Protein AF-A0A8J8NQR7-F1 (afdb_monomer_lite)

Secondary structure (DSSP, 8-state):
-TT--EEE-TTS------GGGGG-TT--EEE-TTS------GGGGG-TT--EEE-TT----HHHHHHHHT--HHHHHHHHHHHHHHHHHHHHHHHHIIIII-TTS-HHHHHHHHHHHHHH-TT--HHHHHHHHHTHHHHS-SSGGG--HHHHHHHHHHHHHHHHHHHHHHHHHHHHHHH-TTS-HHHHHHHHHHHHHH---HHHHHHHHHTHHHH--S-GGG--HHHHHHHHHHHHHHHHHHHHHHHHHHHHHHHHHTTTS---HHHHHHHHHHHHHHS-SHHHHHHHHHTHHHHSPPGGGGGG--HHHHHHHHHHHHHHHHHHHHHHTT--HHHHHHHHHHHHTT--SS---------

Organism: Halteria grandinella (NCBI:txid5974)

pLDDT: mean 85.86, std 13.68, range [25.34, 96.25]

Foldseek 3Di:
DQQAAEAAPAPDQDAADDLCVLNNLNHAYYEHHQYAHADYQLSVLSNPNHFYYHHHNYPYDPVQVVQVVVPGPVSNSQVSPQVVLLVVLLVLLLCCCCPPQCVPDDSVLSNVLSVVLVVVCVVDGSVLSVQCSVCVVPLADSDPVPRDSVSSVVVSVVVVVVVVLVVQLVVQLVLCCVVCVPDDSVLSSVQSNQLSVPPVDVVLSVLCSVPVCQQVVDPSNPDHNVSSVVSSVVVVVVLVVLLVVLLVLLLVLLCVVQVVPPDDSVLSVVLSVQLCVLQVDSVLSNVCSVVVVVQDDDPVCCVVDHNNVSSVVSLQVVLVVQLVVCVVVVHDPVVNVVSSCCSVVVHDPDDDDDPDDDD

InterPro domains:
  IPR001611 Leucine-rich repeat [PF13855] (3-59)
  IPR001611 Leucine-rich repeat [PS51450] (3-24)
  IPR032675 Leucine-rich repeat domain superfamily [G3DSA:3.80.10.10] (1-82)
  IPR050216 Leucine-rich repeat domain-containing protein [PTHR48051] (3-118)

Sequence (359 aa):
MANLQQLWLNDNPLREVPIEISQCHKLKELDLKNTFIITLPRELANLTSLLYLNLDNCPMKDSLKTVYDGGNMVTIHSDLRRKEDRKLYKEKVFDTLTEWIYPSQPKEEVFEKIEQLFAHLKDCNTEMLKKLQRNCQMLFPVKFADIDPETIRTRLFKLYEEGIAREDIAQIVLRLKSHFLDESLEVIVNLASDIFKRVKDQNTIDEFFRYKSHIFNAPLAELSARQLLANLDAYKAFKRQERIEMIAKLKESIDSLYADEKIKEEKLVEYTEGLVRELKRTSLIAEFSKQLRGYMPKYNELKHFNPAKIAAEFIAYVAQQQVAAAAQNGMSMRSQTKAVKMVKEGGLSGNPSNTMTFY

Radius of gyration: 32.23 Å; chains: 1; bounding box: 68×55×95 Å

Structure (mmCIF, N/CA/C/O backbone):
data_AF-A0A8J8NQR7-F1
#
_entry.id   AF-A0A8J8NQR7-F1
#
loop_
_atom_site.group_PDB
_atom_site.id
_atom_site.type_symbol
_atom_site.label_atom_id
_atom_site.label_alt_id
_atom_site.label_comp_id
_atom_site.label_asym_id
_atom_site.label_entity_id
_atom_site.label_seq_id
_atom_site.pdbx_PDB_ins_code
_atom_site.Cartn_x
_atom_site.Cartn_y
_atom_site.Cartn_z
_atom_site.occupancy
_atom_site.B_iso_or_equiv
_atom_site.auth_seq_id
_atom_site.auth_comp_id
_atom_site.auth_asym_id
_atom_site.auth_atom_id
_atom_site.pdbx_PDB_model_num
ATOM 1 N N . MET A 1 1 ? 12.064 -31.711 -17.305 1.00 59.00 1 MET A N 1
ATOM 2 C CA . MET A 1 1 ? 12.168 -31.288 -15.888 1.00 59.00 1 MET A CA 1
ATOM 3 C C . MET A 1 1 ? 10.941 -30.506 -15.372 1.00 59.00 1 MET A C 1
ATOM 5 O O . MET A 1 1 ? 11.003 -29.940 -14.292 1.00 59.00 1 MET A O 1
ATOM 9 N N . ALA A 1 2 ? 9.779 -30.533 -16.051 1.00 65.06 2 ALA A N 1
ATOM 10 C CA . ALA A 1 2 ? 8.612 -29.690 -15.716 1.00 65.06 2 ALA A CA 1
ATOM 11 C C . ALA A 1 2 ? 7.900 -30.004 -14.376 1.00 65.06 2 ALA A C 1
ATOM 13 O O . ALA A 1 2 ? 6.976 -29.293 -13.984 1.00 65.06 2 ALA A O 1
ATOM 14 N N . ASN A 1 3 ? 8.312 -31.066 -13.675 1.00 85.06 3 ASN A N 1
ATOM 15 C CA . ASN A 1 3 ? 7.741 -31.492 -12.395 1.00 85.06 3 ASN A CA 1
ATOM 16 C C . ASN A 1 3 ? 8.742 -31.475 -11.234 1.00 85.06 3 ASN A C 1
ATOM 18 O O . ASN A 1 3 ? 8.408 -31.960 -10.156 1.00 85.06 3 ASN A O 1
ATOM 22 N N . LEU A 1 4 ? 9.955 -30.959 -11.448 1.00 89.44 4 LEU A N 1
ATOM 23 C CA . LEU A 1 4 ? 10.980 -30.921 -10.412 1.00 89.44 4 LEU A CA 1
ATOM 24 C C . LEU A 1 4 ? 10.517 -30.016 -9.261 1.00 89.44 4 LEU A C 1
ATOM 26 O O . LEU A 1 4 ? 10.158 -28.867 -9.503 1.00 89.44 4 LEU A O 1
ATOM 30 N N . GLN A 1 5 ? 10.489 -30.555 -8.038 1.00 93.25 5 GLN A N 1
ATOM 31 C CA . GLN A 1 5 ? 10.059 -29.829 -6.832 1.00 93.25 5 GLN A CA 1
ATOM 32 C C . GLN A 1 5 ? 11.216 -29.508 -5.889 1.00 93.25 5 GLN A C 1
ATOM 34 O O . GLN A 1 5 ? 11.176 -28.490 -5.212 1.00 93.25 5 GLN A O 1
ATOM 39 N N . GLN A 1 6 ? 12.247 -30.343 -5.855 1.00 94.62 6 GLN A N 1
ATOM 40 C CA . GLN A 1 6 ? 13.413 -30.162 -5.000 1.00 94.62 6 GLN A CA 1
ATOM 41 C C . GLN A 1 6 ? 14.656 -30.385 -5.856 1.00 94.62 6 GLN A C 1
ATOM 43 O O . GLN A 1 6 ? 14.696 -31.328 -6.651 1.00 94.62 6 GLN A O 1
ATOM 48 N N . LEU A 1 7 ? 15.633 -29.492 -5.736 1.00 94.44 7 LEU A N 1
ATOM 49 C CA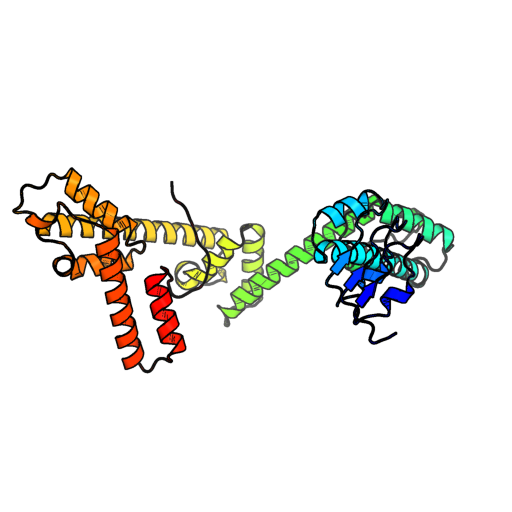 . LEU A 1 7 ? 16.903 -29.565 -6.444 1.00 94.44 7 LEU A CA 1
ATOM 50 C C . LEU A 1 7 ? 18.033 -29.266 -5.462 1.00 94.44 7 LEU A C 1
ATOM 52 O O . LEU A 1 7 ? 18.136 -28.153 -4.952 1.00 94.44 7 LEU A O 1
ATOM 56 N N . TRP A 1 8 ? 18.880 -30.261 -5.217 1.00 93.75 8 TRP A N 1
ATOM 57 C CA . TRP A 1 8 ? 20.036 -30.144 -4.335 1.00 93.75 8 TRP A CA 1
ATOM 58 C C . TRP A 1 8 ? 21.316 -30.195 -5.161 1.00 93.75 8 TRP A C 1
ATOM 60 O O . TRP A 1 8 ? 21.585 -31.178 -5.849 1.00 93.75 8 TRP A O 1
ATOM 70 N N . LEU A 1 9 ? 22.075 -29.105 -5.122 1.00 93.19 9 LEU A N 1
ATOM 71 C CA . LEU A 1 9 ? 23.353 -28.927 -5.811 1.00 93.19 9 LEU A CA 1
ATOM 72 C C . LEU A 1 9 ? 24.463 -28.548 -4.819 1.00 93.19 9 LEU A C 1
ATOM 74 O O . LEU A 1 9 ? 25.520 -28.070 -5.233 1.00 93.19 9 LEU A O 1
ATOM 78 N N . ASN A 1 10 ? 24.233 -28.757 -3.523 1.00 93.38 10 ASN A N 1
ATOM 79 C CA . ASN A 1 10 ? 25.184 -28.447 -2.467 1.00 93.38 10 ASN A CA 1
ATOM 80 C C . ASN A 1 10 ? 26.513 -29.197 -2.641 1.00 93.38 10 ASN A C 1
ATOM 82 O O . ASN A 1 10 ? 26.557 -30.279 -3.227 1.00 93.38 10 ASN A O 1
ATOM 86 N N . ASP A 1 11 ? 27.590 -28.602 -2.127 1.00 94.44 11 ASP A N 1
ATOM 87 C CA . ASP A 1 11 ? 28.948 -29.167 -2.126 1.00 94.44 11 ASP A CA 1
ATOM 88 C C . ASP A 1 11 ? 29.521 -29.448 -3.531 1.00 94.44 11 ASP A C 1
ATOM 90 O O . ASP A 1 11 ? 30.391 -30.301 -3.714 1.00 94.44 11 ASP A O 1
ATOM 94 N N . ASN A 1 12 ? 29.055 -28.705 -4.539 1.00 93.56 12 ASN A N 1
ATOM 95 C CA . ASN A 1 12 ? 29.566 -28.773 -5.907 1.00 93.56 12 ASN A CA 1
ATOM 96 C C . ASN A 1 12 ? 30.373 -27.519 -6.276 1.00 93.56 12 ASN A C 1
ATOM 98 O O . ASN A 1 12 ? 30.082 -26.422 -5.792 1.00 93.56 12 ASN A O 1
ATOM 102 N N . PRO A 1 13 ? 31.328 -27.614 -7.223 1.00 91.31 13 PRO A N 1
ATOM 103 C CA . PRO A 1 13 ? 32.111 -26.471 -7.695 1.00 91.31 13 PRO A CA 1
ATOM 104 C C . PRO A 1 13 ? 31.312 -25.535 -8.628 1.00 91.31 13 PRO A C 1
ATOM 106 O O . PRO A 1 13 ? 31.853 -24.982 -9.588 1.00 91.31 13 PRO A O 1
ATOM 109 N N . LEU A 1 14 ? 30.011 -25.368 -8.375 1.00 93.00 14 LEU A N 1
ATOM 110 C CA . LEU A 1 14 ? 29.102 -24.586 -9.200 1.00 93.00 14 LEU A CA 1
ATOM 111 C C . LEU A 1 14 ? 29.410 -23.094 -9.051 1.00 93.00 14 LEU A C 1
ATOM 113 O O . LEU A 1 14 ? 29.393 -22.560 -7.945 1.00 93.00 14 LEU A O 1
ATOM 117 N N . ARG A 1 15 ? 29.694 -22.425 -10.171 1.00 92.19 15 ARG A N 1
ATOM 118 C CA . ARG A 1 15 ? 30.019 -20.986 -10.207 1.00 92.19 15 ARG A CA 1
ATOM 119 C C . ARG A 1 15 ? 28.842 -20.111 -10.615 1.00 92.19 15 ARG A C 1
ATOM 121 O O . ARG A 1 15 ? 28.768 -18.949 -10.225 1.00 92.19 15 ARG A O 1
ATOM 128 N N . GLU A 1 16 ? 27.915 -20.681 -11.372 1.00 91.75 16 GLU A N 1
ATOM 129 C CA . GLU A 1 16 ? 26.725 -20.003 -11.860 1.00 91.75 16 GLU A CA 1
ATOM 130 C C . GLU A 1 16 ? 25.527 -20.947 -11.861 1.00 91.75 16 GLU A C 1
ATOM 132 O O . GLU A 1 16 ? 25.665 -22.158 -12.027 1.00 91.75 16 GLU A O 1
ATOM 137 N N . VAL A 1 17 ? 24.344 -20.376 -11.664 1.00 91.00 17 VAL A N 1
ATOM 138 C CA . VAL A 1 17 ? 23.081 -21.095 -11.811 1.00 91.00 17 VAL A CA 1
ATOM 139 C C . VAL A 1 17 ? 22.610 -20.891 -13.256 1.00 91.00 17 VAL A C 1
ATOM 141 O O . VAL A 1 17 ? 22.478 -19.736 -13.665 1.00 91.00 17 VAL A O 1
ATOM 144 N N . PRO A 1 18 ? 22.357 -21.954 -14.039 1.00 90.38 18 PRO A N 1
ATOM 145 C CA . PRO A 1 18 ? 21.878 -21.815 -15.413 1.00 90.38 18 PRO A CA 1
ATOM 146 C C . PRO A 1 18 ? 20.499 -21.144 -15.476 1.00 90.38 18 PRO A C 1
ATOM 148 O O . PRO A 1 18 ? 19.626 -21.411 -14.643 1.00 90.38 18 PRO A O 1
ATOM 151 N N . ILE A 1 19 ? 20.279 -20.295 -16.487 1.00 89.94 19 ILE A N 1
ATOM 152 C CA . ILE A 1 19 ? 19.010 -19.566 -16.668 1.00 89.94 19 ILE A CA 1
ATOM 153 C C . ILE A 1 19 ? 17.833 -20.519 -16.907 1.00 89.94 19 ILE A C 1
ATOM 155 O O . ILE A 1 19 ? 16.699 -20.210 -16.544 1.00 89.94 19 ILE A O 1
ATOM 159 N N . GLU A 1 20 ? 18.096 -21.706 -17.453 1.00 90.50 20 GLU A N 1
ATOM 160 C CA . GLU A 1 20 ? 17.124 -22.753 -17.763 1.00 90.50 20 GLU A CA 1
ATOM 161 C C . GLU A 1 20 ? 16.425 -23.286 -16.507 1.00 90.50 20 GLU A C 1
ATOM 163 O O . GLU A 1 20 ? 15.297 -23.775 -16.594 1.00 90.50 20 GLU A O 1
ATOM 168 N N . ILE A 1 21 ? 17.030 -23.132 -15.320 1.00 89.75 21 ILE A N 1
ATOM 169 C CA . ILE A 1 21 ? 16.388 -23.497 -14.049 1.00 89.75 21 ILE A CA 1
ATOM 170 C C . ILE A 1 21 ? 15.090 -22.710 -13.844 1.00 89.75 21 ILE A C 1
ATOM 172 O O . ILE A 1 21 ? 14.150 -23.260 -13.273 1.00 89.75 21 ILE A O 1
ATOM 176 N N . SER A 1 22 ? 14.972 -21.495 -14.394 1.00 86.56 22 SER A N 1
ATOM 177 C CA . SER A 1 22 ? 13.736 -20.696 -14.358 1.00 86.56 22 SER A CA 1
ATOM 178 C C . SER A 1 22 ? 12.521 -21.381 -14.9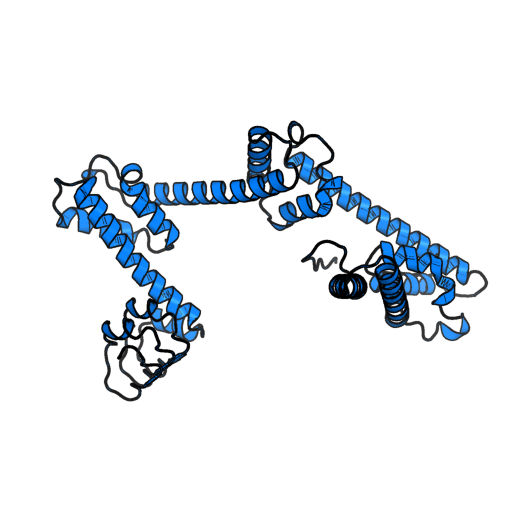99 1.00 86.56 22 SER A C 1
ATOM 180 O O . SER A 1 22 ? 11.386 -21.047 -14.668 1.00 86.56 22 SER A O 1
ATOM 182 N N . GLN A 1 23 ? 12.727 -22.381 -15.865 1.00 89.12 23 GLN A N 1
ATOM 183 C CA . GLN A 1 23 ? 11.647 -23.151 -16.494 1.00 89.12 23 GLN A CA 1
ATOM 184 C C . GLN A 1 23 ? 11.034 -24.202 -15.551 1.00 89.12 23 GLN A C 1
ATOM 186 O O . GLN A 1 23 ? 9.965 -24.758 -15.833 1.00 89.12 23 GLN A O 1
ATOM 191 N N . CYS A 1 24 ? 11.676 -24.489 -14.416 1.00 91.00 24 CYS A N 1
ATOM 192 C CA . CYS A 1 24 ? 11.190 -25.429 -13.409 1.00 91.00 24 CYS A CA 1
ATOM 193 C C . CYS A 1 24 ? 10.139 -24.777 -12.493 1.00 91.00 24 CYS A C 1
ATOM 195 O O . CYS A 1 24 ? 10.312 -24.721 -11.284 1.00 91.00 24 CYS A O 1
ATOM 197 N N . HIS A 1 25 ? 9.012 -24.321 -13.045 1.00 88.06 25 HIS A N 1
ATOM 198 C CA . HIS A 1 25 ? 7.973 -23.554 -12.332 1.00 88.06 25 HIS A CA 1
ATOM 199 C C . HIS A 1 25 ? 7.398 -24.219 -11.061 1.00 88.06 25 HIS A C 1
ATOM 201 O O . HIS A 1 25 ? 6.791 -23.535 -10.238 1.00 88.06 25 HIS A O 1
ATOM 207 N N . LYS A 1 26 ? 7.559 -25.544 -10.907 1.00 91.50 26 LYS A N 1
ATOM 208 C CA . LYS A 1 26 ? 7.118 -26.319 -9.731 1.00 91.50 26 LYS A CA 1
ATOM 209 C C . LYS A 1 26 ? 8.197 -26.482 -8.654 1.00 91.50 26 LYS A C 1
ATOM 211 O O . LYS A 1 26 ? 7.923 -27.140 -7.650 1.00 91.50 26 LYS A O 1
ATOM 216 N N . LEU A 1 27 ? 9.391 -25.923 -8.859 1.00 94.12 27 LEU A N 1
ATOM 217 C CA . LEU A 1 27 ? 10.498 -26.012 -7.914 1.00 94.12 27 LEU A CA 1
ATOM 218 C C . LEU A 1 27 ? 10.143 -25.247 -6.638 1.00 94.12 27 LEU A C 1
ATOM 220 O O . LEU A 1 27 ? 9.756 -24.084 -6.699 1.00 94.12 27 LEU A O 1
ATOM 224 N N . LYS A 1 28 ? 10.261 -25.930 -5.503 1.00 94.12 28 LYS A N 1
ATOM 225 C CA . LYS A 1 28 ? 9.969 -25.441 -4.153 1.00 94.12 28 LYS A CA 1
ATOM 226 C C . LYS A 1 28 ? 11.229 -25.263 -3.323 1.00 94.12 28 LYS A C 1
ATOM 228 O O . LYS A 1 28 ? 11.282 -24.342 -2.517 1.00 94.12 28 LYS A O 1
ATOM 233 N N . GLU A 1 29 ? 12.231 -26.107 -3.536 1.00 94.44 29 GLU A N 1
ATOM 234 C CA . GLU A 1 29 ? 13.482 -26.071 -2.782 1.00 94.44 29 GLU A CA 1
ATOM 235 C C . GLU A 1 29 ? 14.672 -26.113 -3.737 1.00 94.44 29 GLU A C 1
ATOM 237 O O . GLU A 1 29 ? 14.746 -26.983 -4.610 1.00 94.44 29 GLU A O 1
ATOM 242 N N . LEU A 1 30 ? 15.596 -25.171 -3.559 1.00 94.69 30 LEU A N 1
ATOM 243 C CA . LEU A 1 30 ? 16.861 -25.100 -4.276 1.00 94.69 30 LEU A CA 1
ATOM 244 C C . LEU A 1 30 ? 18.004 -24.982 -3.264 1.00 94.69 30 LEU A C 1
ATOM 246 O O . LEU A 1 30 ? 18.157 -23.949 -2.618 1.00 94.69 30 LEU A O 1
ATOM 250 N N . ASP A 1 31 ? 18.805 -26.033 -3.122 1.00 94.56 31 ASP A N 1
ATOM 251 C CA . ASP A 1 31 ? 19.981 -26.014 -2.252 1.00 94.56 31 ASP A CA 1
ATOM 252 C C . ASP A 1 31 ? 21.254 -25.790 -3.077 1.00 94.56 31 ASP A C 1
ATOM 254 O O . ASP A 1 31 ? 21.592 -26.601 -3.940 1.00 94.56 31 ASP A O 1
ATOM 258 N N . LEU A 1 32 ? 21.937 -24.672 -2.825 1.00 94.56 32 LEU A N 1
ATOM 259 C CA . LEU A 1 32 ? 23.211 -24.282 -3.432 1.00 94.56 32 LEU A CA 1
ATOM 260 C C . LEU A 1 32 ? 24.300 -24.097 -2.363 1.00 94.56 32 LEU A C 1
ATOM 262 O O . LEU A 1 32 ? 25.290 -23.406 -2.603 1.00 94.56 32 LEU A O 1
ATOM 266 N N . LYS A 1 33 ? 24.133 -24.675 -1.171 1.00 95.06 33 LYS A N 1
ATOM 267 C CA . LYS A 1 33 ? 25.089 -24.544 -0.071 1.00 95.06 33 LYS A CA 1
ATOM 268 C C . LYS A 1 33 ? 26.487 -25.009 -0.470 1.00 95.06 33 LYS A C 1
ATOM 270 O O . LYS A 1 33 ? 26.648 -26.027 -1.138 1.00 95.06 33 LYS A O 1
ATOM 275 N N . ASN A 1 34 ? 27.508 -24.306 0.017 1.00 94.81 34 ASN A N 1
ATOM 276 C CA . ASN A 1 34 ? 28.914 -24.651 -0.202 1.00 94.81 34 ASN A CA 1
ATOM 277 C C . ASN A 1 34 ? 29.270 -24.758 -1.698 1.00 94.81 34 ASN A C 1
ATOM 279 O O . ASN A 1 34 ? 29.921 -25.700 -2.148 1.00 94.81 34 ASN A O 1
ATOM 283 N N . THR A 1 35 ? 28.793 -23.784 -2.473 1.00 95.62 35 THR A N 1
ATOM 284 C CA . THR A 1 35 ? 29.125 -23.607 -3.890 1.00 95.62 35 THR A CA 1
ATOM 285 C C . THR A 1 35 ? 29.858 -22.277 -4.099 1.00 95.62 35 THR A C 1
ATOM 287 O O . THR A 1 35 ? 30.035 -21.479 -3.178 1.00 95.62 35 THR A O 1
ATOM 290 N N . PHE A 1 36 ? 30.294 -22.001 -5.328 1.00 93.75 36 PHE A N 1
ATOM 291 C CA . PHE A 1 36 ? 31.020 -20.780 -5.693 1.00 93.75 36 PHE A CA 1
ATOM 292 C C . PHE A 1 36 ? 30.111 -19.737 -6.357 1.00 93.75 36 PHE A C 1
ATOM 294 O O . PHE A 1 36 ? 30.571 -18.944 -7.181 1.00 93.75 36 PHE A O 1
ATOM 301 N N . ILE A 1 37 ? 28.819 -19.730 -6.015 1.00 93.69 37 ILE A N 1
ATOM 302 C CA . ILE A 1 37 ? 27.853 -18.773 -6.558 1.00 93.69 37 ILE A CA 1
ATOM 303 C C . ILE A 1 37 ? 28.181 -17.355 -6.083 1.00 93.69 37 ILE A C 1
ATOM 305 O O . ILE A 1 37 ? 28.180 -17.051 -4.889 1.00 93.69 37 ILE A O 1
ATOM 309 N N . ILE A 1 38 ? 28.420 -16.464 -7.050 1.00 91.94 38 ILE A N 1
ATOM 310 C CA . ILE A 1 38 ? 28.649 -15.030 -6.809 1.00 91.94 38 ILE A CA 1
ATOM 311 C C . ILE A 1 38 ? 27.349 -14.234 -7.001 1.00 91.94 38 ILE A C 1
ATOM 313 O O . ILE A 1 38 ? 27.068 -13.296 -6.252 1.00 91.94 38 ILE A O 1
ATOM 317 N N . THR A 1 39 ? 26.544 -14.606 -7.997 1.00 91.50 39 THR A N 1
ATOM 318 C CA . THR A 1 39 ? 25.265 -13.965 -8.330 1.00 91.50 39 THR A CA 1
ATOM 319 C C . THR A 1 39 ? 24.225 -14.994 -8.739 1.00 91.50 39 THR A C 1
ATOM 321 O O . THR A 1 39 ? 24.563 -16.037 -9.291 1.00 91.50 39 THR A O 1
ATOM 324 N N . LEU A 1 40 ? 22.955 -14.651 -8.554 1.00 92.25 40 LEU A N 1
ATOM 325 C CA . LEU A 1 40 ? 21.824 -15.410 -9.075 1.00 92.25 40 LEU A CA 1
ATOM 326 C C . LEU A 1 40 ? 21.308 -14.794 -10.384 1.00 92.25 40 LEU A C 1
ATOM 328 O O . LEU A 1 40 ? 21.246 -13.561 -10.472 1.00 92.25 40 LEU A O 1
ATOM 332 N N . PRO A 1 41 ? 20.892 -15.606 -11.372 1.00 92.25 41 PRO A N 1
ATOM 333 C CA . PRO A 1 41 ? 20.186 -15.099 -12.537 1.00 92.25 41 PRO A CA 1
ATOM 334 C C . PRO A 1 41 ? 18.833 -14.523 -12.109 1.00 92.25 41 PRO A C 1
ATOM 336 O O . PRO A 1 41 ? 18.098 -15.108 -11.311 1.00 92.25 41 PRO A O 1
ATOM 339 N N . ARG A 1 42 ? 18.503 -13.347 -12.644 1.00 92.00 42 ARG A N 1
ATOM 340 C CA . ARG A 1 42 ? 17.244 -12.626 -12.376 1.00 92.00 42 ARG A CA 1
ATOM 341 C C . ARG A 1 42 ? 16.016 -13.426 -12.825 1.00 92.00 42 ARG A C 1
ATOM 343 O O . ARG A 1 42 ? 14.954 -13.293 -12.229 1.00 92.00 42 ARG A O 1
ATOM 350 N N . GLU A 1 43 ? 16.196 -14.323 -13.791 1.00 92.75 43 GLU A N 1
ATOM 351 C CA . GLU A 1 43 ? 15.204 -15.263 -14.307 1.00 92.75 43 GLU A CA 1
ATOM 352 C C . GLU A 1 43 ? 14.675 -16.218 -13.221 1.00 92.75 43 GLU A C 1
ATOM 354 O O . GLU A 1 43 ? 13.562 -16.727 -13.347 1.00 92.75 43 GLU A O 1
ATOM 359 N N . LEU A 1 44 ? 15.398 -16.417 -12.106 1.00 91.56 44 LEU A N 1
ATOM 360 C CA . LEU A 1 44 ? 14.876 -17.164 -10.949 1.00 91.56 44 LEU A CA 1
ATOM 361 C C . LEU A 1 44 ? 13.647 -16.499 -10.312 1.00 91.56 44 LEU A C 1
ATOM 363 O O . LEU A 1 44 ? 12.889 -17.180 -9.630 1.00 91.56 44 LEU A O 1
ATOM 367 N N . ALA A 1 45 ? 13.380 -15.218 -10.590 1.00 89.06 45 ALA A N 1
ATOM 368 C CA . ALA A 1 45 ? 12.123 -14.562 -10.223 1.00 89.06 45 ALA A CA 1
ATOM 369 C C . ALA A 1 45 ? 10.875 -15.171 -10.891 1.00 89.06 45 ALA A C 1
ATOM 371 O O . ALA A 1 45 ? 9.752 -14.823 -10.527 1.00 89.06 45 ALA A O 1
ATOM 372 N N . ASN A 1 46 ? 11.044 -16.044 -11.889 1.00 88.38 46 ASN A N 1
ATOM 373 C CA . ASN A 1 46 ? 9.942 -16.779 -12.512 1.00 88.38 46 ASN A CA 1
ATOM 374 C C . ASN A 1 46 ? 9.566 -18.050 -11.732 1.00 88.38 46 ASN A C 1
ATOM 376 O O . ASN A 1 46 ? 8.497 -18.624 -11.961 1.00 88.38 46 ASN A O 1
ATOM 380 N N . LEU A 1 47 ? 10.396 -18.470 -10.771 1.00 90.44 47 LEU A N 1
ATOM 381 C CA . LEU A 1 47 ? 10.123 -19.595 -9.880 1.00 90.44 47 LEU A CA 1
ATOM 382 C C . LEU A 1 47 ? 9.161 -19.195 -8.758 1.00 90.44 47 LEU A C 1
ATOM 384 O O . LEU A 1 47 ? 9.499 -19.184 -7.579 1.00 90.44 47 LEU A O 1
ATOM 388 N N . THR A 1 48 ? 7.921 -18.906 -9.141 1.00 86.12 48 THR A N 1
ATOM 389 C CA . THR A 1 48 ? 6.849 -18.461 -8.232 1.00 86.12 48 THR A CA 1
ATOM 390 C C . THR A 1 48 ? 6.499 -19.461 -7.123 1.00 86.12 48 THR A C 1
ATOM 392 O O . THR A 1 48 ? 5.887 -19.071 -6.132 1.00 86.12 48 THR A O 1
ATOM 395 N N . SER A 1 49 ? 6.879 -20.736 -7.274 1.00 90.06 49 SER A N 1
ATOM 396 C CA . SER A 1 49 ? 6.662 -21.789 -6.270 1.00 90.06 49 SER A CA 1
ATOM 397 C C . SER A 1 49 ? 7.853 -22.012 -5.330 1.00 90.06 49 SER A C 1
ATOM 399 O O . SER A 1 49 ? 7.749 -22.874 -4.458 1.00 90.06 49 SER A O 1
ATOM 401 N N . LEU A 1 50 ? 8.968 -21.286 -5.493 1.00 91.31 50 LEU A N 1
ATOM 402 C CA . LEU A 1 50 ? 10.180 -21.487 -4.698 1.00 91.31 50 LEU A CA 1
ATOM 403 C C . LEU A 1 50 ? 9.978 -20.954 -3.273 1.00 91.31 50 LEU A C 1
ATOM 405 O O . LEU A 1 50 ? 9.770 -19.761 -3.061 1.00 91.31 50 LEU A O 1
ATOM 409 N N . LEU A 1 51 ? 10.038 -21.856 -2.296 1.00 90.81 51 LEU A N 1
ATOM 410 C CA . LEU A 1 51 ? 9.820 -21.583 -0.873 1.00 90.81 51 LEU A CA 1
ATOM 411 C C . LEU A 1 51 ? 11.121 -21.560 -0.072 1.00 90.81 51 LEU A C 1
ATOM 413 O O . LEU A 1 51 ? 11.162 -20.964 1.002 1.00 90.81 51 LEU A O 1
ATOM 417 N N . TYR A 1 52 ? 12.169 -22.203 -0.581 1.00 91.25 52 TYR A N 1
ATOM 418 C CA . TYR A 1 52 ? 13.457 -22.305 0.087 1.00 91.25 52 TYR A CA 1
ATOM 419 C C . TYR A 1 52 ? 14.603 -22.237 -0.925 1.00 91.25 52 TYR A C 1
ATOM 421 O O . TYR A 1 52 ? 14.609 -22.949 -1.931 1.00 91.25 52 TYR A O 1
ATOM 429 N N . LEU A 1 53 ? 15.576 -21.381 -0.631 1.00 92.81 53 LEU A N 1
ATOM 430 C CA . LEU A 1 53 ? 16.836 -21.233 -1.344 1.00 92.81 53 LEU A CA 1
ATOM 431 C C . LEU A 1 53 ? 17.947 -21.189 -0.300 1.00 92.81 53 LEU A C 1
ATOM 433 O O . LEU A 1 53 ? 17.942 -20.303 0.553 1.00 92.81 53 LEU A O 1
ATOM 437 N N . ASN A 1 54 ? 18.885 -22.123 -0.382 1.00 92.19 54 ASN A N 1
ATOM 438 C CA . ASN A 1 54 ? 20.043 -22.165 0.501 1.00 92.19 54 ASN A CA 1
ATOM 439 C C . ASN A 1 54 ? 21.283 -21.670 -0.245 1.00 92.19 54 ASN A C 1
ATOM 441 O O . ASN A 1 54 ? 21.655 -22.249 -1.264 1.00 92.19 54 ASN A O 1
ATOM 445 N N . LEU A 1 55 ? 21.909 -20.604 0.254 1.00 92.62 55 LEU A N 1
ATOM 446 C CA . LEU A 1 55 ? 23.164 -20.045 -0.265 1.00 92.62 55 LEU A CA 1
ATOM 447 C C . LEU A 1 55 ? 24.270 -20.047 0.798 1.00 92.62 55 LEU A C 1
ATOM 449 O O . LEU A 1 55 ? 25.270 -19.340 0.654 1.00 92.62 55 LEU A O 1
ATOM 453 N N . ASP A 1 56 ? 24.107 -20.813 1.876 1.00 92.44 56 ASP A N 1
ATOM 454 C CA . ASP A 1 56 ? 25.074 -20.843 2.968 1.00 92.44 56 ASP A CA 1
ATOM 455 C C . ASP A 1 56 ? 26.467 -21.225 2.452 1.00 92.44 56 ASP A C 1
ATOM 457 O O . ASP A 1 56 ? 26.625 -22.079 1.576 1.00 92.44 56 ASP A O 1
ATOM 461 N N . ASN A 1 57 ? 27.500 -20.587 3.003 1.00 92.06 57 ASN A N 1
ATOM 462 C CA . ASN A 1 57 ? 28.896 -20.770 2.593 1.00 92.06 57 ASN A CA 1
ATOM 463 C C . ASN A 1 57 ? 29.175 -20.491 1.100 1.00 92.06 57 ASN A C 1
ATOM 465 O O . ASN A 1 57 ? 30.116 -21.052 0.544 1.00 92.06 57 ASN A O 1
ATOM 469 N N . CYS A 1 58 ? 28.407 -19.608 0.453 1.00 91.75 58 CYS A N 1
ATOM 470 C CA . CYS A 1 58 ? 28.746 -19.083 -0.873 1.00 91.75 58 CYS A CA 1
ATOM 471 C C . CYS A 1 58 ? 29.486 -17.734 -0.770 1.00 91.75 58 CYS A C 1
ATOM 473 O O . CYS A 1 58 ? 29.168 -16.926 0.105 1.00 91.75 58 CYS A O 1
ATOM 475 N N . PRO A 1 59 ? 30.424 -17.422 -1.686 1.00 90.75 59 PRO A N 1
ATOM 476 C CA . PRO A 1 59 ? 31.168 -16.158 -1.686 1.00 90.75 59 PRO A CA 1
ATOM 477 C C . PRO A 1 59 ? 30.335 -14.931 -2.100 1.00 90.75 59 PRO A C 1
ATOM 479 O O . PRO A 1 59 ? 30.878 -13.835 -2.082 1.00 90.75 59 PRO A O 1
ATOM 482 N N . MET A 1 60 ? 29.076 -15.132 -2.519 1.00 90.06 60 MET A N 1
ATOM 483 C CA . MET A 1 60 ? 28.058 -14.167 -2.965 1.00 90.06 60 MET A CA 1
ATOM 484 C C . MET A 1 60 ? 28.392 -12.665 -2.853 1.00 90.06 60 MET A C 1
ATOM 486 O O . MET A 1 60 ? 28.774 -12.147 -1.808 1.00 90.06 60 MET A O 1
ATOM 490 N N . LYS A 1 61 ? 28.131 -11.919 -3.933 1.00 91.81 61 LYS A N 1
ATOM 491 C CA . LYS A 1 61 ? 28.310 -10.459 -3.977 1.00 91.81 61 LYS A CA 1
ATOM 492 C C . LYS A 1 61 ? 27.531 -9.765 -2.854 1.00 91.81 61 LYS A C 1
ATOM 494 O O . LYS A 1 61 ? 26.386 -10.132 -2.600 1.00 91.81 61 LYS A O 1
ATOM 499 N N . ASP A 1 62 ? 28.082 -8.684 -2.297 1.00 89.69 62 ASP A N 1
ATOM 500 C CA . ASP A 1 62 ? 27.491 -7.929 -1.175 1.00 89.69 62 ASP A CA 1
ATOM 501 C C . ASP A 1 62 ? 26.000 -7.619 -1.357 1.00 89.69 62 ASP A C 1
ATOM 503 O O . ASP A 1 62 ? 25.202 -7.829 -0.452 1.00 89.69 62 ASP A O 1
ATOM 507 N N . SER A 1 63 ? 25.588 -7.205 -2.561 1.00 87.44 63 SER A N 1
ATOM 508 C CA . SER A 1 63 ? 24.180 -6.910 -2.859 1.00 87.44 63 SER A CA 1
ATOM 509 C C . SER A 1 63 ? 23.248 -8.117 -2.718 1.00 87.44 63 SER A C 1
ATOM 511 O O . SER A 1 63 ? 22.082 -7.944 -2.390 1.00 87.44 63 SER A O 1
ATOM 513 N N . LEU A 1 64 ? 23.732 -9.325 -3.025 1.00 88.56 64 LEU A N 1
ATOM 514 C CA . LEU A 1 64 ? 22.975 -10.566 -2.846 1.00 88.56 64 LEU A CA 1
ATOM 515 C C . LEU A 1 64 ? 23.021 -11.002 -1.380 1.00 88.56 64 LEU A C 1
ATOM 517 O O . LEU A 1 64 ? 21.990 -11.385 -0.837 1.00 88.56 64 LEU A O 1
ATOM 521 N N . LYS A 1 65 ? 24.183 -10.858 -0.735 1.00 90.44 65 LYS A N 1
ATOM 522 C CA . LYS A 1 65 ? 24.377 -11.162 0.682 1.00 90.44 65 LYS A CA 1
ATOM 523 C C . LYS A 1 65 ? 23.432 -10.370 1.579 1.00 90.44 65 LYS A C 1
ATOM 525 O O . LYS A 1 65 ? 22.705 -10.963 2.360 1.00 90.44 65 LYS A O 1
ATOM 530 N N . THR A 1 66 ? 23.344 -9.050 1.398 1.00 89.31 66 THR A N 1
ATOM 531 C CA . THR A 1 66 ? 22.424 -8.199 2.174 1.00 89.31 66 THR A CA 1
ATOM 532 C C . THR A 1 66 ? 20.964 -8.638 2.037 1.00 89.31 66 THR A C 1
ATOM 534 O O . THR A 1 66 ? 20.204 -8.575 3.000 1.00 89.31 66 THR A O 1
ATOM 537 N N . VAL A 1 67 ? 20.556 -9.082 0.845 1.00 89.25 67 VAL A N 1
ATOM 538 C CA . VAL A 1 67 ? 19.181 -9.532 0.582 1.00 89.25 67 VAL A CA 1
ATOM 539 C C . VAL A 1 67 ? 18.930 -10.928 1.165 1.00 89.25 67 VAL A C 1
ATOM 541 O O . VAL A 1 67 ? 17.844 -11.171 1.690 1.00 89.25 67 VAL A O 1
ATOM 544 N N . TYR A 1 68 ? 19.924 -11.819 1.103 1.00 89.44 68 TYR A N 1
ATOM 545 C CA . TYR A 1 68 ? 19.867 -13.168 1.669 1.00 89.44 68 TYR A CA 1
ATOM 546 C C . TYR A 1 68 ? 19.836 -13.147 3.203 1.00 89.44 68 TYR A C 1
ATOM 548 O O . TYR A 1 68 ? 18.945 -13.747 3.801 1.00 89.44 68 TYR A O 1
ATOM 556 N N . ASP A 1 69 ? 20.723 -12.369 3.831 1.00 86.19 69 ASP A N 1
ATOM 557 C CA . ASP A 1 69 ? 20.791 -12.187 5.289 1.00 86.19 69 ASP A CA 1
ATOM 558 C C . ASP A 1 69 ? 19.498 -11.560 5.850 1.00 86.19 69 ASP A C 1
ATOM 560 O O . ASP A 1 69 ? 19.129 -11.792 7.000 1.00 86.19 69 ASP A O 1
ATOM 564 N N . GLY A 1 70 ? 18.760 -10.810 5.018 1.00 79.12 70 GLY A N 1
ATOM 565 C CA . GLY A 1 70 ? 17.419 -10.292 5.316 1.00 79.12 70 GLY A CA 1
ATOM 566 C C . GLY A 1 70 ? 16.335 -11.369 5.498 1.00 79.12 70 GLY A C 1
ATOM 567 O O . GLY A 1 70 ? 15.206 -11.040 5.864 1.00 79.12 70 GLY A O 1
ATOM 568 N N . GLY A 1 71 ? 16.660 -12.646 5.261 1.00 68.19 71 GLY A N 1
ATOM 569 C CA . GLY A 1 71 ? 16.004 -13.797 5.886 1.00 68.19 71 GLY A CA 1
ATOM 570 C C . GLY A 1 71 ? 14.652 -14.234 5.317 1.00 68.19 71 GLY A C 1
ATOM 571 O O . GLY A 1 71 ? 13.973 -15.043 5.946 1.00 68.19 71 GLY A O 1
ATOM 572 N N . ASN A 1 72 ? 14.224 -13.739 4.151 1.00 80.75 72 ASN A N 1
ATOM 573 C CA . ASN A 1 72 ? 12.973 -14.193 3.537 1.00 80.75 72 ASN A CA 1
ATOM 574 C C . ASN A 1 72 ? 13.099 -14.365 2.018 1.00 80.75 72 ASN A C 1
ATOM 576 O O . ASN A 1 72 ? 13.541 -13.458 1.309 1.00 80.75 72 ASN A O 1
ATOM 580 N N . MET A 1 73 ? 12.620 -15.506 1.509 1.00 86.50 73 MET A N 1
ATOM 581 C CA . MET A 1 73 ? 12.477 -15.763 0.072 1.00 86.50 73 MET A CA 1
ATOM 582 C C . MET A 1 73 ? 11.702 -14.669 -0.654 1.00 86.50 73 MET A C 1
ATOM 584 O O . MET A 1 73 ? 12.024 -14.359 -1.796 1.00 86.50 73 MET A O 1
ATOM 588 N N . VAL A 1 74 ? 10.726 -14.033 -0.002 1.00 86.19 74 VAL A N 1
ATOM 589 C CA . VAL A 1 74 ? 9.984 -12.903 -0.583 1.00 86.19 74 VAL A CA 1
ATOM 590 C C . VAL A 1 74 ? 10.924 -11.746 -0.942 1.00 86.19 74 VAL A C 1
ATOM 592 O O . VAL A 1 74 ? 10.780 -11.129 -1.999 1.00 86.19 74 VAL A O 1
ATOM 595 N N . THR A 1 75 ? 11.923 -11.463 -0.104 1.00 88.38 75 THR A N 1
ATOM 596 C CA . THR A 1 75 ? 12.900 -10.390 -0.338 1.00 88.38 75 THR A CA 1
ATOM 597 C C . THR A 1 75 ? 13.819 -10.737 -1.509 1.00 88.38 75 THR A C 1
ATOM 599 O O . THR A 1 75 ? 14.015 -9.916 -2.402 1.00 88.38 75 THR A O 1
ATOM 602 N N . ILE A 1 76 ? 14.312 -11.978 -1.571 1.00 89.56 76 ILE A N 1
ATOM 603 C CA . ILE A 1 76 ? 15.154 -12.450 -2.682 1.00 89.56 76 ILE A CA 1
ATOM 604 C C . ILE A 1 76 ? 14.361 -12.439 -3.993 1.00 89.56 76 ILE A C 1
ATOM 606 O O . ILE A 1 76 ? 14.812 -11.884 -4.995 1.00 89.56 76 ILE A O 1
ATOM 610 N N . HIS A 1 77 ? 13.150 -12.996 -3.982 1.00 89.62 77 HIS A N 1
ATOM 611 C CA . HIS A 1 77 ? 12.277 -13.042 -5.148 1.00 89.62 77 HIS A CA 1
ATOM 612 C C . HIS A 1 77 ? 11.913 -11.635 -5.636 1.00 89.62 77 HIS A C 1
ATOM 614 O O . HIS A 1 77 ? 11.916 -11.385 -6.839 1.00 89.62 77 HIS A O 1
ATOM 620 N N . SER A 1 78 ? 11.616 -10.695 -4.734 1.00 89.00 78 SER A N 1
ATOM 621 C CA . SER A 1 78 ? 11.313 -9.310 -5.119 1.00 89.00 78 SER A CA 1
ATOM 622 C C . SER A 1 78 ? 12.529 -8.573 -5.691 1.00 89.00 78 SER A C 1
ATOM 624 O O . SER A 1 78 ? 12.371 -7.859 -6.682 1.00 89.00 78 SER A O 1
ATOM 626 N N . ASP A 1 79 ? 13.743 -8.783 -5.165 1.00 89.88 79 ASP A N 1
ATOM 627 C CA . ASP A 1 79 ? 14.969 -8.206 -5.740 1.00 89.88 79 ASP A CA 1
ATOM 628 C C . ASP A 1 79 ? 15.271 -8.765 -7.140 1.00 89.88 79 ASP A C 1
ATOM 630 O O . ASP A 1 79 ? 15.516 -8.001 -8.080 1.00 89.88 79 ASP A O 1
ATOM 634 N N . LEU A 1 80 ? 15.193 -10.088 -7.312 1.00 91.50 80 LEU A N 1
ATOM 635 C CA . LEU A 1 80 ? 15.371 -10.732 -8.616 1.00 91.50 80 LEU A CA 1
ATOM 636 C C . LEU A 1 80 ? 14.301 -10.267 -9.607 1.00 91.50 80 LEU A C 1
ATOM 638 O O . LEU A 1 80 ? 14.626 -9.912 -10.741 1.00 91.50 80 LEU A O 1
ATOM 642 N N . ARG A 1 81 ? 13.040 -10.170 -9.162 1.00 91.12 81 ARG A N 1
ATOM 643 C CA . ARG A 1 81 ? 11.936 -9.681 -9.991 1.00 91.12 81 ARG A CA 1
ATOM 644 C C . ARG A 1 81 ? 12.155 -8.237 -10.414 1.00 91.12 81 ARG A C 1
ATOM 646 O O . ARG A 1 81 ? 11.952 -7.913 -11.578 1.00 91.12 81 ARG A O 1
ATOM 653 N N . ARG A 1 82 ? 12.640 -7.384 -9.509 1.00 90.50 82 ARG A N 1
ATOM 654 C CA . ARG A 1 82 ? 12.990 -5.992 -9.818 1.00 90.50 82 ARG A CA 1
ATOM 655 C C . ARG A 1 82 ? 14.084 -5.910 -10.883 1.00 90.50 82 ARG A C 1
ATOM 657 O O . ARG A 1 82 ? 14.007 -5.061 -11.769 1.00 90.50 82 ARG A O 1
ATOM 664 N N . LYS A 1 83 ? 15.104 -6.770 -10.810 1.00 90.75 83 LYS A N 1
ATOM 665 C CA . LYS A 1 83 ? 16.183 -6.841 -11.813 1.00 90.75 83 LYS A CA 1
ATOM 666 C C . LYS A 1 83 ? 15.670 -7.309 -13.176 1.00 90.75 83 LYS A C 1
ATOM 668 O O . LYS A 1 83 ? 16.084 -6.746 -14.189 1.00 90.75 83 LYS A O 1
ATOM 673 N N . GLU A 1 84 ? 14.769 -8.289 -13.194 1.00 91.56 84 GLU A N 1
ATOM 674 C CA . GLU A 1 84 ? 14.132 -8.792 -14.417 1.00 91.56 84 GLU A CA 1
ATOM 675 C C . GLU A 1 84 ? 13.218 -7.755 -15.063 1.00 91.56 84 GLU A C 1
ATOM 677 O O . GLU A 1 84 ? 13.417 -7.404 -16.226 1.00 91.56 84 GLU A O 1
ATOM 682 N N . ASP A 1 85 ? 12.300 -7.165 -14.295 1.00 92.12 85 ASP A N 1
ATOM 683 C CA . ASP A 1 85 ? 11.424 -6.103 -14.786 1.00 92.12 85 ASP A CA 1
ATOM 684 C C . ASP A 1 85 ? 12.255 -4.928 -15.331 1.00 92.12 85 ASP A C 1
ATOM 686 O O . ASP A 1 85 ? 11.957 -4.385 -16.394 1.00 92.12 85 ASP A O 1
ATOM 690 N N . ARG A 1 86 ? 13.347 -4.551 -14.648 1.00 93.44 86 ARG A N 1
ATOM 691 C CA . ARG A 1 86 ? 14.234 -3.476 -15.108 1.00 93.44 86 ARG A CA 1
ATOM 692 C C . ARG A 1 86 ? 14.845 -3.765 -16.476 1.00 93.44 86 ARG A C 1
ATOM 694 O O . ARG A 1 86 ? 14.882 -2.855 -17.302 1.00 93.44 86 ARG A O 1
ATOM 701 N N . LYS A 1 87 ? 15.328 -4.989 -16.714 1.00 92.69 87 LYS A N 1
ATOM 702 C CA . LYS A 1 87 ? 15.845 -5.379 -18.032 1.00 92.69 87 LYS A CA 1
ATOM 703 C C . LYS A 1 87 ? 14.732 -5.327 -19.077 1.00 92.69 87 LYS A C 1
ATOM 705 O O . LYS A 1 87 ? 14.897 -4.661 -20.093 1.00 92.69 87 LYS A O 1
ATOM 710 N N . LEU A 1 88 ? 13.594 -5.954 -18.786 1.00 93.44 88 LEU A N 1
ATOM 711 C CA . LEU A 1 88 ? 12.453 -6.025 -19.695 1.00 93.44 88 LEU A CA 1
ATOM 712 C C . LEU A 1 88 ? 11.984 -4.634 -20.144 1.00 93.44 88 LEU A C 1
ATOM 714 O O . LEU A 1 88 ? 11.752 -4.403 -21.327 1.00 93.44 88 LEU A O 1
ATOM 718 N N . TYR A 1 89 ? 11.826 -3.690 -19.212 1.00 95.06 89 TYR A N 1
ATOM 719 C CA . TYR A 1 89 ? 11.381 -2.339 -19.563 1.00 95.06 89 TYR A CA 1
ATOM 720 C C . TYR A 1 89 ? 12.458 -1.525 -20.268 1.00 95.06 89 TYR A C 1
ATOM 722 O O . TYR A 1 89 ? 12.114 -0.668 -21.075 1.00 95.06 89 TYR A O 1
ATOM 730 N N . LYS A 1 90 ? 13.740 -1.795 -20.016 1.00 95.12 90 LYS A N 1
ATOM 731 C CA . LYS A 1 90 ? 14.831 -1.180 -20.774 1.00 95.12 90 LYS A CA 1
ATOM 732 C C . LYS A 1 90 ? 14.798 -1.594 -22.240 1.00 95.12 90 LYS A C 1
ATOM 734 O O . LYS A 1 90 ? 14.858 -0.721 -23.098 1.00 95.12 90 LYS A O 1
ATOM 739 N N . GLU A 1 91 ? 14.633 -2.888 -22.507 1.00 95.06 91 GLU A N 1
ATOM 740 C CA . GLU A 1 91 ? 14.482 -3.425 -23.866 1.00 95.06 91 GLU A CA 1
ATOM 741 C C . GLU A 1 91 ? 13.232 -2.849 -24.538 1.00 95.06 91 GLU A C 1
ATOM 743 O O . GLU A 1 91 ? 13.331 -2.242 -25.596 1.00 95.06 91 GLU A O 1
ATOM 748 N N . LYS A 1 92 ? 12.075 -2.867 -23.864 1.00 95.50 92 LYS A N 1
ATOM 749 C CA . LYS A 1 92 ? 10.843 -2.280 -24.421 1.00 95.50 92 LYS A CA 1
ATOM 750 C C . LYS A 1 92 ? 10.953 -0.788 -24.726 1.00 95.50 92 LYS A C 1
ATOM 752 O O . LYS A 1 92 ? 10.375 -0.324 -25.708 1.00 95.50 92 LYS A O 1
ATOM 757 N N . VAL A 1 93 ? 11.625 -0.016 -23.870 1.00 95.06 93 VAL A N 1
ATOM 758 C CA . VAL A 1 93 ? 11.873 1.411 -24.129 1.00 95.06 93 VAL A CA 1
ATOM 759 C C . VAL A 1 93 ? 12.798 1.556 -25.334 1.00 95.06 93 VAL A C 1
ATOM 761 O O . VAL A 1 93 ? 12.502 2.366 -26.203 1.00 95.06 93 VAL A O 1
ATOM 764 N N . PHE A 1 94 ? 13.858 0.753 -25.429 1.00 96.00 94 PHE A N 1
ATOM 765 C CA . PHE A 1 94 ? 14.760 0.744 -26.580 1.00 96.00 94 PHE A CA 1
ATOM 766 C C . PHE A 1 94 ? 14.040 0.437 -27.894 1.00 96.00 94 PHE A C 1
ATOM 768 O O . PHE A 1 94 ? 14.163 1.212 -28.843 1.00 96.00 94 PHE A O 1
ATOM 775 N N . ASP A 1 95 ? 13.219 -0.609 -27.928 1.00 95.44 95 ASP A N 1
ATOM 776 C CA . ASP A 1 95 ? 12.425 -0.965 -29.105 1.00 95.44 95 ASP A CA 1
ATOM 777 C C . ASP A 1 95 ? 11.469 0.179 -29.471 1.00 95.44 95 ASP A C 1
ATOM 779 O O . ASP A 1 95 ? 11.433 0.638 -30.607 1.00 95.44 95 ASP A O 1
ATOM 783 N N . THR A 1 96 ? 10.775 0.754 -28.481 1.00 94.19 96 THR A N 1
ATOM 784 C CA . THR A 1 96 ? 9.859 1.885 -28.713 1.00 94.19 96 THR A CA 1
ATOM 785 C C . THR A 1 96 ? 10.589 3.107 -29.285 1.00 94.19 96 THR A C 1
ATOM 787 O O . THR A 1 96 ? 10.079 3.771 -30.191 1.00 94.19 96 THR A O 1
ATOM 790 N N . LEU A 1 97 ? 11.783 3.421 -28.770 1.00 92.88 97 LEU A N 1
ATOM 791 C CA . LEU A 1 97 ? 12.579 4.546 -29.255 1.00 92.88 97 LEU A CA 1
ATOM 792 C C . LEU A 1 97 ? 13.091 4.302 -30.676 1.00 92.88 97 LEU A C 1
ATOM 794 O O . LEU A 1 97 ? 12.991 5.201 -31.504 1.00 92.88 97 LEU A O 1
ATOM 798 N N . THR A 1 98 ? 13.611 3.110 -30.960 1.00 94.31 98 THR A N 1
ATOM 799 C CA . THR A 1 98 ? 14.206 2.779 -32.264 1.00 94.31 98 THR A CA 1
ATOM 800 C C . THR A 1 98 ? 13.175 2.516 -33.356 1.00 94.31 98 THR A C 1
ATOM 802 O O . THR A 1 98 ? 13.469 2.754 -34.519 1.00 94.31 98 THR A O 1
ATOM 805 N N . GLU A 1 99 ? 11.968 2.063 -33.024 1.00 93.88 99 GLU A N 1
ATOM 806 C CA . GLU A 1 99 ? 10.928 1.794 -34.023 1.00 93.88 99 GLU A CA 1
ATOM 807 C C . GLU A 1 99 ? 10.028 3.007 -34.292 1.00 93.88 99 GLU A C 1
ATOM 809 O O . GLU A 1 99 ? 9.636 3.235 -35.436 1.00 93.88 99 GLU A O 1
ATOM 814 N N . TRP A 1 100 ? 9.692 3.796 -33.262 1.00 92.56 100 TRP A N 1
ATOM 815 C CA . TRP A 1 100 ? 8.582 4.759 -33.352 1.00 92.56 100 TRP A CA 1
ATOM 816 C C . TRP A 1 100 ? 8.964 6.219 -33.117 1.00 92.56 100 TRP A C 1
ATOM 818 O O . TRP A 1 100 ? 8.285 7.102 -33.635 1.00 92.56 100 TRP A O 1
ATOM 828 N N . ILE A 1 101 ? 10.001 6.503 -32.324 1.00 90.94 101 ILE A N 1
ATOM 829 C CA . ILE A 1 101 ? 10.325 7.884 -31.913 1.00 90.94 101 ILE A CA 1
ATOM 830 C C . ILE A 1 101 ? 11.538 8.418 -32.678 1.00 90.94 101 ILE A C 1
ATOM 832 O O . ILE A 1 101 ? 11.511 9.541 -33.177 1.00 90.94 101 ILE A O 1
ATOM 836 N N . TYR A 1 102 ? 12.575 7.598 -32.827 1.00 93.75 102 TYR A N 1
ATOM 837 C CA . TYR A 1 102 ? 13.825 7.935 -33.501 1.00 93.75 102 TYR A CA 1
ATOM 838 C C . TYR A 1 102 ? 14.241 6.865 -34.530 1.00 93.75 102 TYR A C 1
ATOM 840 O O . TYR A 1 102 ? 15.373 6.384 -34.480 1.00 93.75 102 TYR A O 1
ATOM 848 N N . PRO A 1 103 ? 13.375 6.499 -35.497 1.00 92.81 103 PRO A N 1
ATOM 849 C CA . PRO A 1 103 ? 13.657 5.414 -36.444 1.00 92.81 103 PRO A CA 1
ATOM 850 C C . PRO A 1 103 ? 14.863 5.661 -37.356 1.00 92.81 103 PRO A C 1
ATOM 852 O O . PRO A 1 103 ? 15.446 4.720 -37.885 1.00 92.81 103 PRO A O 1
ATOM 855 N N . SER A 1 104 ? 15.253 6.924 -37.538 1.00 92.75 104 SER A N 1
ATOM 856 C CA . SER A 1 104 ? 16.393 7.306 -38.375 1.00 92.75 104 SER A CA 1
ATOM 857 C C . SER A 1 104 ? 17.726 7.376 -37.619 1.00 92.75 104 SER A C 1
ATOM 859 O O . SER A 1 104 ? 18.733 7.711 -38.238 1.00 92.75 104 SER A O 1
ATOM 861 N N . GLN A 1 105 ? 17.746 7.147 -36.300 1.00 93.44 105 GLN A N 1
ATOM 862 C CA . GLN A 1 105 ? 18.969 7.234 -35.494 1.00 93.44 105 GLN A CA 1
ATOM 863 C C . GLN A 1 105 ? 19.688 5.876 -35.417 1.00 93.44 105 GLN A C 1
ATOM 865 O O . GLN A 1 105 ? 19.021 4.837 -35.392 1.00 93.44 105 GLN A O 1
ATOM 870 N N . PRO A 1 106 ? 21.033 5.855 -35.344 1.00 94.25 106 PRO A N 1
ATOM 871 C CA . PRO A 1 106 ? 21.789 4.625 -35.126 1.00 94.25 106 PRO A CA 1
ATOM 872 C C . PRO A 1 106 ? 21.394 3.948 -33.810 1.00 94.25 106 PRO A C 1
ATOM 874 O O . PRO A 1 106 ? 21.227 4.601 -32.776 1.00 94.25 106 PRO A O 1
ATOM 877 N N . LYS A 1 107 ? 21.267 2.618 -33.831 1.00 92.81 107 LYS A N 1
ATOM 878 C CA . LYS A 1 107 ? 20.849 1.837 -32.655 1.00 92.81 107 LYS A CA 1
ATOM 879 C C . LYS A 1 107 ? 21.848 1.963 -31.507 1.00 92.81 107 LYS A C 1
ATOM 881 O O . LYS A 1 107 ? 21.449 1.950 -30.348 1.00 92.81 107 LYS A O 1
ATOM 886 N N . GLU A 1 108 ? 23.123 2.120 -31.832 1.00 94.19 108 GLU A N 1
ATOM 887 C CA . GLU A 1 108 ? 24.229 2.274 -30.893 1.00 94.19 108 GLU A CA 1
ATOM 888 C C . GLU A 1 108 ? 24.091 3.574 -30.090 1.00 94.19 108 GLU A C 1
ATOM 890 O O . GLU A 1 108 ? 24.161 3.553 -28.863 1.00 94.19 108 GLU A O 1
ATOM 895 N N . GLU A 1 109 ? 23.786 4.691 -30.757 1.00 92.81 109 GLU A N 1
ATOM 896 C CA . GLU A 1 109 ? 23.594 5.987 -30.094 1.00 92.81 109 GLU A CA 1
ATOM 897 C C . GLU A 1 109 ? 22.356 5.978 -29.189 1.00 92.81 109 GLU A C 1
ATOM 899 O O . GLU A 1 109 ? 22.385 6.467 -28.054 1.00 92.81 109 GLU A O 1
ATOM 904 N N . VAL A 1 110 ? 21.256 5.382 -29.668 1.00 92.38 110 VAL A N 1
ATOM 905 C CA . VAL A 1 110 ? 20.032 5.221 -28.870 1.00 92.38 110 VAL A CA 1
ATOM 906 C C . VAL A 1 110 ? 20.311 4.354 -27.641 1.00 92.38 110 VAL A C 1
ATOM 908 O O . VAL A 1 110 ? 19.864 4.683 -26.540 1.00 92.38 110 VAL A O 1
ATOM 911 N N . PHE A 1 111 ? 21.085 3.279 -27.800 1.00 94.19 111 PHE A N 1
ATOM 912 C CA . PHE A 1 111 ? 21.479 2.403 -26.702 1.00 94.19 111 PHE A CA 1
ATOM 913 C C . PHE A 1 111 ? 22.292 3.153 -25.640 1.00 94.19 111 PHE A C 1
ATOM 915 O O . PHE A 1 111 ? 21.944 3.094 -24.459 1.00 94.19 111 PHE A O 1
ATOM 922 N N . GLU A 1 112 ? 23.309 3.925 -26.037 1.00 93.75 112 GLU A N 1
ATOM 923 C CA . GLU A 1 112 ? 24.114 4.730 -25.109 1.00 93.75 112 GLU A CA 1
ATOM 924 C C . GLU A 1 112 ? 23.265 5.731 -24.31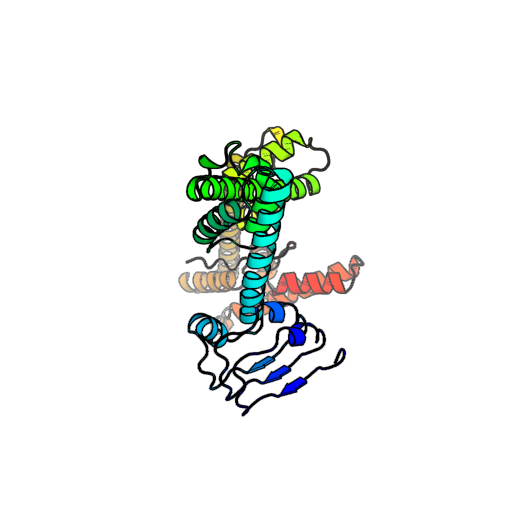6 1.00 93.75 112 GLU A C 1
ATOM 926 O O . GLU A 1 112 ? 23.409 5.853 -23.094 1.00 93.75 112 GLU A O 1
ATOM 931 N N . LYS A 1 113 ? 22.324 6.415 -24.979 1.00 91.88 113 LYS A N 1
ATOM 932 C CA . LYS A 1 113 ? 21.403 7.344 -24.307 1.00 91.88 113 LYS A CA 1
ATOM 933 C C . LYS A 1 113 ? 20.484 6.638 -23.314 1.00 91.88 113 LYS A C 1
ATOM 935 O O . LYS A 1 113 ? 20.232 7.168 -22.230 1.00 91.88 113 LYS A O 1
ATOM 940 N N . ILE A 1 114 ? 20.011 5.435 -23.632 1.00 93.75 114 ILE A N 1
ATOM 941 C CA . ILE A 1 114 ? 19.201 4.638 -22.703 1.00 93.75 114 ILE A CA 1
ATOM 942 C C . ILE A 1 114 ? 20.033 4.137 -21.523 1.00 93.75 114 ILE A C 1
ATOM 944 O O . ILE A 1 114 ? 19.532 4.143 -20.399 1.00 93.75 114 ILE A O 1
ATOM 948 N N . GLU A 1 115 ? 21.289 3.734 -21.727 1.00 94.44 115 GLU A N 1
ATOM 949 C CA . GLU A 1 115 ? 22.195 3.384 -20.626 1.00 94.44 115 GLU A CA 1
ATOM 950 C C . GLU A 1 115 ? 22.372 4.562 -19.663 1.00 94.44 115 GLU A C 1
ATOM 952 O O . GLU A 1 115 ? 22.197 4.407 -18.450 1.00 94.44 115 GLU A O 1
ATOM 957 N N . GLN A 1 116 ? 22.618 5.761 -20.202 1.00 93.31 116 GLN A N 1
ATOM 958 C CA . GLN A 1 116 ? 22.709 6.992 -19.414 1.00 93.31 116 GLN A CA 1
ATOM 959 C C . GLN A 1 116 ? 21.401 7.277 -18.664 1.00 93.31 116 GLN A C 1
ATOM 961 O O . GLN A 1 116 ? 21.429 7.558 -17.465 1.00 93.31 116 GLN A O 1
ATOM 966 N N . LEU A 1 117 ? 20.243 7.138 -19.315 1.00 93.94 117 LEU A N 1
ATOM 967 C CA . LEU A 1 117 ? 18.940 7.313 -18.670 1.00 93.94 117 LEU A CA 1
ATOM 968 C C . LEU A 1 117 ? 18.726 6.313 -17.528 1.00 93.94 117 LEU A C 1
ATOM 970 O O . LEU A 1 117 ? 18.417 6.698 -16.402 1.00 93.94 117 LEU A O 1
ATOM 974 N N . PHE A 1 118 ? 18.926 5.019 -17.776 1.00 94.44 118 PHE A N 1
ATOM 975 C CA . PHE A 1 118 ? 18.741 3.994 -16.753 1.00 94.44 118 PHE A CA 1
ATOM 976 C C . PHE A 1 118 ? 19.788 4.092 -15.637 1.00 94.44 118 PHE A C 1
ATOM 978 O O . PHE A 1 118 ? 19.515 3.643 -14.525 1.00 94.44 118 PHE A O 1
ATOM 985 N N . ALA A 1 119 ? 20.944 4.721 -15.849 1.00 93.19 119 ALA A N 1
ATOM 986 C CA . ALA A 1 119 ? 21.853 5.049 -14.754 1.00 93.19 119 ALA A CA 1
ATOM 987 C C . ALA A 1 119 ? 21.234 6.049 -13.754 1.00 93.19 119 ALA A C 1
ATOM 989 O O . ALA A 1 119 ? 21.473 5.911 -12.552 1.00 93.19 119 ALA A O 1
ATOM 990 N N . HIS A 1 120 ? 20.384 6.969 -14.228 1.00 92.19 120 HIS A N 1
ATOM 991 C CA . HIS A 1 120 ? 19.665 7.961 -13.415 1.00 92.19 120 HIS A CA 1
ATOM 992 C C . HIS A 1 120 ? 18.345 7.433 -12.829 1.00 92.19 120 HIS A C 1
ATOM 994 O O . HIS A 1 120 ? 17.762 8.073 -11.963 1.00 92.19 120 HIS A O 1
ATOM 1000 N N . LEU A 1 121 ? 17.863 6.257 -13.247 1.00 92.44 121 LEU A N 1
ATOM 1001 C CA . LEU A 1 121 ? 16.587 5.672 -12.799 1.00 92.44 121 LEU A CA 1
ATOM 1002 C C . LEU A 1 121 ? 16.772 4.446 -11.884 1.00 92.44 121 LEU A C 1
ATOM 1004 O O . LEU A 1 121 ? 15.991 3.493 -11.951 1.00 92.44 121 LEU A O 1
ATOM 1008 N N . LYS A 1 122 ? 17.856 4.362 -11.102 1.00 88.38 122 LYS A N 1
ATOM 1009 C CA . LYS A 1 122 ? 18.186 3.171 -10.273 1.00 88.38 122 LYS A CA 1
ATOM 1010 C C . LYS A 1 122 ? 17.183 2.892 -9.147 1.00 88.38 122 LYS A C 1
ATOM 1012 O O . LYS A 1 122 ? 17.029 1.748 -8.732 1.00 88.38 122 LYS A O 1
ATOM 1017 N N . ASP A 1 123 ? 16.514 3.930 -8.682 1.00 88.12 123 ASP A N 1
ATOM 1018 C CA . ASP A 1 123 ? 15.514 3.959 -7.613 1.00 88.12 123 ASP A CA 1
ATOM 1019 C C . ASP A 1 123 ? 14.076 3.719 -8.105 1.00 88.12 123 ASP A C 1
ATOM 1021 O O . ASP A 1 123 ? 13.174 3.519 -7.295 1.00 88.12 123 ASP A O 1
ATOM 1025 N N . CYS A 1 124 ? 13.847 3.694 -9.420 1.00 89.56 124 CYS A N 1
ATOM 1026 C CA . CYS A 1 124 ? 12.515 3.487 -9.983 1.00 89.56 124 CYS A CA 1
ATOM 1027 C C . CYS A 1 124 ? 11.997 2.060 -9.744 1.00 89.56 124 CYS A C 1
ATOM 1029 O O . CYS A 1 124 ? 12.705 1.074 -9.972 1.00 89.56 124 CYS A O 1
ATOM 1031 N N . ASN A 1 125 ? 10.729 1.959 -9.341 1.00 89.88 125 ASN A N 1
ATOM 1032 C CA . ASN A 1 125 ? 10.012 0.690 -9.213 1.00 89.88 125 ASN A CA 1
ATOM 1033 C C . ASN A 1 125 ? 9.417 0.228 -10.563 1.00 89.88 125 ASN A C 1
ATOM 1035 O O . ASN A 1 125 ? 9.444 0.953 -11.561 1.00 89.88 125 ASN A O 1
ATOM 1039 N N . THR A 1 126 ? 8.846 -0.978 -10.596 1.00 90.25 126 THR A N 1
ATOM 1040 C CA . THR A 1 126 ? 8.251 -1.567 -11.808 1.00 90.25 126 THR A CA 1
ATOM 1041 C C . THR A 1 126 ? 7.139 -0.701 -12.419 1.00 90.25 126 THR A C 1
ATOM 1043 O O . THR A 1 126 ? 7.070 -0.571 -13.641 1.00 90.25 126 THR A O 1
ATOM 1046 N N . GLU A 1 127 ? 6.287 -0.066 -11.609 1.00 89.25 127 GLU A N 1
ATOM 1047 C CA . GLU A 1 127 ? 5.194 0.782 -12.110 1.00 89.25 127 GLU A CA 1
ATOM 1048 C C . GLU A 1 127 ? 5.701 2.080 -12.745 1.00 89.25 127 GLU A C 1
ATOM 1050 O O . GLU A 1 127 ? 5.193 2.509 -13.783 1.00 89.25 127 GLU A O 1
ATOM 1055 N N . MET A 1 128 ? 6.758 2.676 -12.192 1.00 91.50 128 MET A N 1
ATOM 1056 C CA . MET A 1 128 ? 7.423 3.828 -12.800 1.00 91.50 128 MET A CA 1
ATOM 1057 C C . MET A 1 128 ? 8.010 3.468 -14.167 1.00 91.50 128 MET A C 1
ATOM 1059 O O . MET A 1 128 ? 7.818 4.207 -15.130 1.00 91.50 128 MET A O 1
ATOM 1063 N N . LEU A 1 129 ? 8.657 2.305 -14.291 1.00 93.75 129 LEU A N 1
ATOM 1064 C CA . LEU A 1 129 ? 9.206 1.840 -15.569 1.00 93.75 129 LEU A CA 1
ATOM 1065 C C . LEU A 1 129 ? 8.107 1.518 -16.597 1.00 93.75 129 LEU A C 1
ATOM 1067 O O . LEU A 1 129 ? 8.248 1.854 -17.773 1.00 93.75 129 LEU A O 1
ATOM 1071 N N . LYS A 1 130 ? 6.971 0.955 -16.159 1.00 92.19 130 LYS A N 1
ATOM 1072 C CA . LYS A 1 130 ? 5.771 0.803 -17.001 1.00 92.19 130 LYS A CA 1
ATOM 1073 C C . LYS A 1 130 ? 5.266 2.146 -17.517 1.00 92.19 130 LYS A C 1
ATOM 1075 O O . LYS A 1 130 ? 4.945 2.261 -18.700 1.00 92.19 130 LYS A O 1
ATOM 1080 N N . LYS A 1 131 ? 5.181 3.163 -16.649 1.00 91.88 131 LYS A N 1
ATOM 1081 C CA . LYS A 1 131 ? 4.760 4.511 -17.058 1.00 91.88 131 LYS A CA 1
ATOM 1082 C C . LYS A 1 131 ? 5.750 5.141 -18.029 1.00 91.88 131 LYS A C 1
ATOM 1084 O O . LYS A 1 131 ? 5.293 5.733 -19.002 1.00 91.88 131 LYS A O 1
ATOM 1089 N N . LEU A 1 132 ? 7.056 4.977 -17.809 1.00 93.31 132 LEU A N 1
ATOM 1090 C CA . LEU A 1 132 ? 8.090 5.432 -18.741 1.00 93.31 132 LEU A CA 1
ATOM 1091 C C . LEU A 1 132 ? 7.861 4.838 -20.133 1.00 93.31 132 LEU A C 1
ATOM 1093 O O . LEU A 1 132 ? 7.709 5.591 -21.087 1.00 93.31 132 LEU A O 1
ATOM 1097 N N . GLN A 1 133 ? 7.745 3.509 -20.222 1.00 93.75 133 GLN A N 1
ATOM 1098 C CA . GLN A 1 133 ? 7.545 2.792 -21.484 1.00 93.75 133 GLN A CA 1
ATOM 1099 C C . GLN A 1 133 ? 6.266 3.221 -22.214 1.00 93.75 133 GLN A C 1
ATOM 1101 O O . GLN A 1 133 ? 6.288 3.463 -23.416 1.00 93.75 133 GLN A O 1
ATOM 1106 N N . ARG A 1 134 ? 5.143 3.350 -21.498 1.00 92.00 134 ARG A N 1
ATOM 1107 C CA . ARG A 1 134 ? 3.861 3.750 -22.103 1.00 92.00 134 ARG A CA 1
ATOM 1108 C C . ARG A 1 134 ? 3.835 5.199 -22.582 1.00 92.00 134 ARG A C 1
ATOM 1110 O O . ARG A 1 134 ? 3.051 5.521 -23.465 1.00 92.00 134 ARG A O 1
ATOM 1117 N N . ASN A 1 135 ? 4.653 6.068 -21.990 1.00 92.38 135 ASN A N 1
ATOM 1118 C CA . ASN A 1 135 ? 4.637 7.507 -22.250 1.00 92.38 135 ASN A CA 1
ATOM 1119 C C . ASN A 1 135 ? 5.922 7.998 -22.927 1.00 92.38 135 ASN A C 1
ATOM 1121 O O . ASN A 1 135 ? 6.217 9.191 -22.862 1.00 92.38 135 ASN A O 1
ATOM 1125 N N . CYS A 1 136 ? 6.677 7.115 -23.594 1.00 90.75 136 CYS A N 1
ATOM 1126 C CA . CYS A 1 136 ? 7.921 7.486 -24.269 1.00 90.75 136 CYS A CA 1
ATOM 1127 C C . CYS A 1 136 ? 7.733 8.691 -25.209 1.00 90.75 136 CYS A C 1
ATOM 1129 O O . CYS A 1 136 ? 8.523 9.623 -25.150 1.00 90.75 136 CYS A O 1
ATOM 1131 N N . GLN A 1 137 ? 6.648 8.741 -25.989 1.00 88.62 137 GLN A N 1
ATOM 1132 C CA . GLN A 1 137 ? 6.386 9.843 -26.929 1.00 88.62 137 GLN A CA 1
ATOM 1133 C C . GLN A 1 137 ? 6.240 11.217 -26.256 1.00 88.62 137 GLN A C 1
ATOM 1135 O O . GLN A 1 137 ? 6.599 12.231 -26.840 1.00 88.62 137 GLN A O 1
ATOM 1140 N N . MET A 1 138 ? 5.698 11.259 -25.037 1.00 90.81 138 MET A N 1
ATOM 1141 C CA . MET A 1 138 ? 5.496 12.505 -24.292 1.00 90.81 138 MET A CA 1
ATOM 1142 C C . MET A 1 138 ? 6.729 12.879 -23.461 1.00 90.81 138 MET A C 1
ATOM 1144 O O . MET A 1 138 ? 7.010 14.057 -23.240 1.00 90.81 138 MET A O 1
ATOM 1148 N N . LEU A 1 139 ? 7.438 11.876 -22.940 1.00 91.44 139 LEU A N 1
ATOM 1149 C CA . LEU A 1 139 ? 8.567 12.085 -22.040 1.00 91.44 139 LEU A CA 1
ATOM 1150 C C . LEU A 1 139 ? 9.836 12.475 -22.800 1.00 91.44 139 LEU A C 1
ATOM 1152 O O . LEU A 1 139 ? 10.569 13.352 -22.334 1.00 91.44 139 LEU A O 1
ATOM 1156 N N . PHE A 1 140 ? 10.070 11.858 -23.958 1.00 92.75 140 PHE A N 1
ATOM 1157 C CA . PHE A 1 140 ? 11.254 12.089 -24.773 1.00 92.75 140 PHE A CA 1
ATOM 1158 C C . PHE A 1 140 ? 11.075 13.303 -25.703 1.00 92.75 140 PHE A C 1
ATOM 1160 O O . PHE A 1 140 ? 9.977 13.551 -26.202 1.00 92.75 140 PHE A O 1
ATOM 1167 N N . PRO A 1 141 ? 12.134 14.100 -25.924 1.00 91.69 141 PRO A N 1
ATOM 1168 C CA . PRO A 1 141 ? 12.086 15.263 -26.807 1.00 91.69 141 PRO A CA 1
ATOM 1169 C C . PRO A 1 141 ? 11.954 14.865 -28.282 1.00 91.69 141 PRO A C 1
ATOM 1171 O O . PRO A 1 141 ? 12.354 13.782 -28.689 1.00 91.69 141 PRO A O 1
ATOM 1174 N N . VAL A 1 142 ? 11.463 15.775 -29.124 1.00 88.31 142 VAL A N 1
ATOM 1175 C CA . VAL A 1 142 ? 11.337 15.513 -30.571 1.00 88.31 142 VAL A CA 1
ATOM 1176 C C . VAL A 1 142 ? 12.709 15.337 -31.235 1.00 88.31 142 VAL A C 1
ATOM 1178 O O . VAL A 1 142 ? 12.870 14.500 -32.118 1.00 88.31 142 VAL A O 1
ATOM 1181 N N . LYS A 1 143 ? 13.716 16.110 -30.810 1.00 90.06 143 LYS A N 1
ATOM 1182 C CA . LYS A 1 143 ? 15.088 15.990 -31.315 1.00 90.06 143 LYS A CA 1
ATOM 1183 C C . LYS A 1 143 ? 15.896 15.048 -30.430 1.00 90.06 143 LYS A C 1
ATOM 1185 O O . LYS A 1 143 ? 15.952 15.235 -29.219 1.00 90.06 143 LYS A O 1
ATOM 1190 N N . PHE A 1 144 ? 16.586 14.098 -31.053 1.00 89.50 144 PHE A N 1
ATOM 1191 C CA . PHE A 1 144 ? 17.427 13.120 -30.359 1.00 89.50 144 PHE A CA 1
ATOM 1192 C C . PHE A 1 144 ? 18.588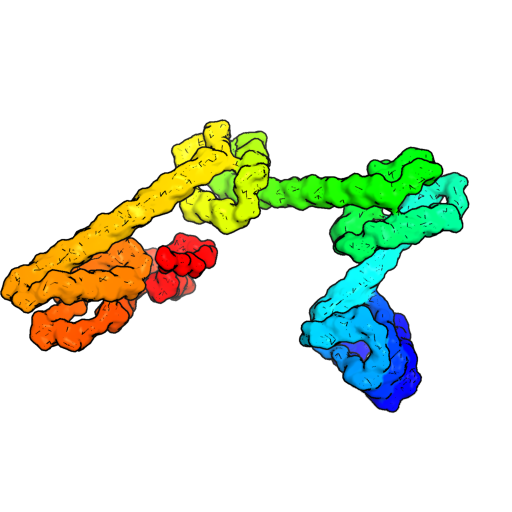 13.763 -29.572 1.00 89.50 144 PHE A C 1
ATOM 1194 O O . PHE A 1 144 ? 18.909 13.336 -28.465 1.00 89.50 144 PHE A O 1
ATOM 1201 N N . ALA A 1 145 ? 19.173 14.846 -30.095 1.00 89.19 145 ALA A N 1
ATOM 1202 C CA . ALA A 1 145 ? 20.265 15.567 -29.435 1.00 89.19 145 ALA A CA 1
ATOM 1203 C C . ALA A 1 145 ? 19.862 16.194 -28.086 1.00 89.19 145 ALA A C 1
ATOM 1205 O O . ALA A 1 145 ? 20.701 16.328 -27.198 1.00 89.19 145 ALA A O 1
ATOM 1206 N N . ASP A 1 146 ? 18.578 16.519 -27.915 1.00 91.88 146 ASP A N 1
ATOM 1207 C CA . ASP A 1 146 ? 18.054 17.189 -26.722 1.00 91.88 146 ASP A CA 1
ATOM 1208 C C . ASP A 1 146 ? 17.716 16.192 -25.594 1.00 91.88 146 ASP A C 1
ATOM 1210 O O . ASP A 1 146 ? 17.133 16.575 -24.577 1.00 91.88 146 ASP A O 1
ATOM 1214 N N . ILE A 1 147 ? 18.029 14.897 -25.763 1.00 90.62 147 ILE A N 1
ATOM 1215 C CA . ILE A 1 147 ? 17.806 13.881 -24.730 1.00 90.62 147 ILE A CA 1
ATOM 1216 C C . ILE A 1 147 ? 18.731 14.148 -23.544 1.00 90.62 147 ILE A C 1
ATOM 1218 O O . ILE A 1 147 ? 19.932 13.848 -23.577 1.00 90.62 147 ILE A O 1
ATOM 1222 N N . ASP A 1 148 ? 18.105 14.639 -22.479 1.00 93.12 148 ASP A N 1
ATOM 1223 C CA . ASP A 1 148 ? 18.679 14.809 -21.154 1.00 93.12 148 ASP A CA 1
ATOM 1224 C C . ASP A 1 148 ? 18.033 13.825 -20.151 1.00 93.12 148 ASP A C 1
ATOM 1226 O O . ASP A 1 148 ? 16.820 13.906 -19.897 1.00 93.12 148 ASP A O 1
ATOM 1230 N N . PRO A 1 149 ? 18.815 12.889 -19.573 1.00 92.31 149 PRO A N 1
ATOM 1231 C CA . PRO A 1 149 ? 18.346 11.947 -18.559 1.00 92.31 149 PRO A CA 1
ATOM 1232 C C . PRO A 1 149 ? 17.631 12.594 -17.374 1.00 92.31 149 PRO A C 1
ATOM 1234 O O . PRO A 1 149 ? 16.624 12.056 -16.905 1.00 92.31 149 PRO A O 1
ATOM 1237 N N . GLU A 1 150 ? 18.120 13.744 -16.905 1.00 92.31 150 GLU A N 1
ATOM 1238 C CA . GLU A 1 150 ? 17.605 14.372 -15.690 1.00 92.31 150 GLU A CA 1
ATOM 1239 C C . GLU A 1 150 ? 16.236 15.009 -15.940 1.00 92.31 150 GLU A C 1
ATOM 1241 O O . GLU A 1 150 ? 15.286 14.782 -15.189 1.00 92.31 150 GLU A O 1
ATOM 1246 N N . THR A 1 151 ? 16.072 15.689 -17.075 1.00 92.69 151 THR A N 1
ATOM 1247 C CA . THR A 1 151 ? 14.774 16.209 -17.518 1.00 92.69 151 THR A CA 1
ATOM 1248 C C . THR A 1 151 ? 13.732 15.096 -17.680 1.00 92.69 151 THR A C 1
ATOM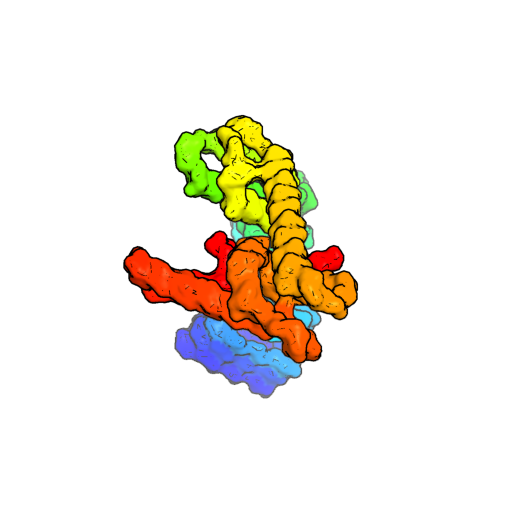 1250 O O . THR A 1 151 ? 12.587 15.247 -17.236 1.00 92.69 151 THR A O 1
ATOM 1253 N N . ILE A 1 152 ? 14.099 13.959 -18.289 1.00 93.12 152 ILE A N 1
ATOM 1254 C CA . ILE A 1 152 ? 13.190 12.808 -18.447 1.00 93.12 152 ILE A CA 1
ATOM 1255 C C . ILE A 1 152 ? 12.818 12.232 -17.080 1.00 93.12 152 ILE A C 1
ATOM 1257 O O . ILE A 1 152 ? 11.642 11.950 -16.837 1.00 93.12 152 ILE A O 1
ATOM 1261 N N . ARG A 1 153 ? 13.791 12.106 -16.169 1.00 93.62 153 ARG A N 1
ATOM 1262 C CA . ARG A 1 153 ? 13.560 11.679 -14.787 1.00 93.62 153 ARG A CA 1
ATOM 1263 C C . ARG A 1 153 ? 12.555 12.601 -14.096 1.00 93.62 153 ARG A C 1
ATOM 1265 O O . ARG A 1 153 ? 11.535 12.112 -13.618 1.00 93.62 153 ARG A O 1
ATOM 1272 N N . THR A 1 154 ? 12.765 13.917 -14.097 1.00 91.50 154 THR A N 1
ATOM 1273 C CA . THR A 1 154 ? 11.834 14.869 -13.464 1.00 91.50 154 THR A CA 1
ATOM 1274 C C . THR A 1 154 ? 10.418 14.752 -14.035 1.00 91.50 154 THR A C 1
ATOM 1276 O O . THR A 1 154 ? 9.446 14.700 -13.278 1.00 91.50 154 THR A O 1
ATOM 1279 N N . ARG A 1 155 ? 10.277 14.652 -15.364 1.00 92.75 155 ARG A N 1
ATOM 1280 C CA . ARG A 1 155 ? 8.966 14.482 -16.018 1.00 92.75 155 ARG A CA 1
ATOM 1281 C C . ARG A 1 155 ? 8.294 13.162 -15.643 1.00 92.75 155 ARG A C 1
ATOM 1283 O O . ARG A 1 155 ? 7.091 13.150 -15.390 1.00 92.75 155 ARG A O 1
ATOM 1290 N N . LEU A 1 156 ? 9.053 12.067 -15.584 1.00 92.94 156 LEU A N 1
ATOM 1291 C CA . LEU A 1 156 ? 8.542 10.754 -15.195 1.00 92.94 156 LEU A CA 1
ATOM 1292 C C . LEU A 1 156 ? 8.036 10.752 -13.751 1.00 92.94 156 LEU A C 1
ATOM 1294 O O . LEU A 1 156 ? 6.947 10.243 -13.496 1.00 92.94 156 LEU A O 1
ATOM 1298 N N . PHE A 1 157 ? 8.805 11.320 -12.819 1.00 90.81 157 PHE A N 1
ATOM 1299 C CA . PHE A 1 157 ? 8.413 11.402 -11.411 1.00 90.81 157 PHE A CA 1
ATOM 1300 C C . PHE A 1 157 ? 7.148 12.240 -11.241 1.00 90.81 157 PHE A C 1
ATOM 1302 O O . PHE A 1 157 ? 6.193 11.769 -10.628 1.00 90.81 157 PHE A O 1
ATOM 1309 N N . LYS A 1 158 ? 7.079 13.407 -11.893 1.00 90.06 158 LYS A N 1
ATOM 1310 C CA . LYS A 1 158 ? 5.870 14.239 -11.900 1.00 90.06 158 LYS A CA 1
ATOM 1311 C C . LYS A 1 158 ? 4.651 13.474 -12.429 1.00 90.06 158 LYS A C 1
ATOM 1313 O O . LYS A 1 158 ? 3.604 13.460 -11.792 1.00 90.06 158 LYS A O 1
ATOM 1318 N N . LEU A 1 159 ? 4.787 12.778 -13.561 1.00 89.44 159 LEU A N 1
ATOM 1319 C CA . LEU A 1 159 ? 3.712 11.957 -14.134 1.00 89.44 159 LEU A CA 1
ATOM 1320 C C . LEU A 1 159 ? 3.307 10.792 -13.213 1.00 89.44 159 LEU A C 1
ATOM 1322 O O . LEU A 1 159 ? 2.142 10.377 -13.163 1.00 89.44 159 LEU A O 1
ATOM 1326 N N . TYR A 1 160 ? 4.277 10.210 -12.510 1.00 88.31 160 TYR A N 1
ATOM 1327 C CA . TYR A 1 160 ? 4.028 9.134 -11.568 1.00 88.31 160 TYR A CA 1
ATOM 1328 C C . TYR A 1 160 ? 3.206 9.632 -10.377 1.00 88.31 160 TYR A C 1
ATOM 1330 O O . TYR A 1 160 ? 2.151 9.046 -10.122 1.00 88.31 160 TYR A O 1
ATOM 1338 N N . GLU A 1 161 ? 3.626 10.738 -9.757 1.00 84.56 161 GLU A N 1
ATOM 1339 C CA . GLU A 1 161 ? 2.937 11.425 -8.657 1.00 84.56 161 GLU A CA 1
ATOM 1340 C C . GLU A 1 161 ? 1.531 11.888 -9.052 1.00 84.56 161 GLU A C 1
ATOM 1342 O O . GLU A 1 161 ? 0.570 11.616 -8.335 1.00 84.56 161 GLU A O 1
ATOM 1347 N N . GLU A 1 162 ? 1.372 12.505 -10.227 1.00 86.12 162 GLU A N 1
ATOM 1348 C CA . GLU A 1 162 ? 0.058 12.900 -10.750 1.00 86.12 162 GLU A CA 1
ATOM 1349 C C . GLU A 1 162 ? -0.873 11.696 -10.923 1.00 86.12 162 GLU A C 1
ATOM 1351 O O . GLU A 1 162 ? -2.074 11.788 -10.673 1.00 86.12 162 GLU A O 1
ATOM 1356 N N . GLY A 1 163 ? -0.339 10.550 -11.350 1.00 84.62 163 GLY A N 1
ATOM 1357 C CA . GLY A 1 163 ? -1.139 9.338 -11.475 1.00 84.62 163 GLY A CA 1
ATOM 1358 C C . GLY A 1 163 ? -1.513 8.710 -10.132 1.00 84.62 163 GLY A C 1
ATOM 1359 O O . GLY A 1 163 ? -2.633 8.227 -10.025 1.00 84.62 163 GLY A O 1
ATOM 1360 N N . ILE A 1 164 ? -0.630 8.750 -9.125 1.00 77.50 164 ILE A N 1
ATOM 1361 C CA . ILE A 1 164 ? -0.973 8.332 -7.752 1.00 77.50 164 ILE A CA 1
ATOM 1362 C C . ILE A 1 164 ? -2.095 9.220 -7.217 1.00 77.50 164 ILE A C 1
ATOM 1364 O O . ILE A 1 164 ? -3.126 8.715 -6.789 1.00 77.50 164 ILE A O 1
ATOM 1368 N N . ALA A 1 165 ? -1.950 10.542 -7.349 1.00 83.12 165 ALA A N 1
ATOM 1369 C CA . ALA A 1 165 ? -2.976 11.486 -6.924 1.00 83.12 165 ALA A CA 1
ATOM 1370 C C . ALA A 1 165 ? -4.331 11.210 -7.594 1.00 83.12 165 ALA A C 1
ATOM 1372 O O . ALA A 1 165 ? -5.369 11.261 -6.940 1.00 83.12 165 ALA A O 1
ATOM 1373 N N . ARG A 1 166 ? -4.343 10.875 -8.892 1.00 86.50 166 ARG A N 1
ATOM 1374 C CA . ARG A 1 166 ? -5.576 10.481 -9.596 1.00 86.50 166 ARG A CA 1
ATOM 1375 C C . ARG A 1 166 ? -6.191 9.204 -9.029 1.00 86.50 166 ARG A C 1
ATOM 1377 O O . ARG A 1 166 ? -7.412 9.140 -8.928 1.00 86.50 166 ARG A O 1
ATOM 1384 N N . GLU A 1 167 ? -5.382 8.206 -8.689 1.00 87.12 167 GLU A N 1
ATOM 1385 C CA . GLU A 1 167 ? -5.859 6.947 -8.113 1.00 87.12 167 GLU A CA 1
ATOM 1386 C C . GLU A 1 167 ? -6.439 7.155 -6.708 1.00 87.12 167 GLU A C 1
ATOM 1388 O O . GLU A 1 167 ? -7.562 6.728 -6.446 1.00 87.12 167 GLU A O 1
ATOM 1393 N N . ASP A 1 168 ? -5.748 7.902 -5.847 1.00 86.69 168 ASP A N 1
ATOM 1394 C CA . ASP A 1 168 ? -6.220 8.228 -4.498 1.00 86.69 168 ASP A CA 1
ATOM 1395 C C . ASP A 1 168 ? -7.517 9.049 -4.533 1.00 86.69 168 ASP A C 1
ATOM 1397 O O . ASP A 1 168 ? -8.485 8.740 -3.830 1.00 86.69 168 ASP A O 1
ATOM 1401 N N . ILE A 1 169 ? -7.590 10.057 -5.411 1.00 91.62 169 ILE A N 1
ATOM 1402 C CA . ILE A 1 169 ? -8.827 10.815 -5.640 1.00 91.62 169 ILE A CA 1
ATOM 1403 C C . ILE A 1 169 ? -9.933 9.875 -6.131 1.00 91.62 169 ILE A C 1
ATOM 1405 O O . ILE A 1 169 ? -11.050 9.951 -5.622 1.00 91.62 169 ILE A O 1
ATOM 1409 N N . ALA A 1 170 ? -9.649 8.964 -7.067 1.00 91.38 170 ALA A N 1
ATOM 1410 C CA . ALA A 1 170 ? -10.637 8.006 -7.561 1.00 91.38 170 ALA A CA 1
ATOM 1411 C C . ALA A 1 170 ? -11.161 7.086 -6.445 1.00 91.38 170 ALA A C 1
ATOM 1413 O O . ALA A 1 170 ? -12.364 6.829 -6.387 1.00 91.38 170 ALA A O 1
ATOM 1414 N N . GLN A 1 171 ? -10.308 6.650 -5.515 1.00 92.69 171 GLN A N 1
ATOM 1415 C CA . GLN A 1 171 ? -10.736 5.877 -4.345 1.00 92.69 171 GLN A CA 1
ATOM 1416 C C . GLN A 1 171 ? -11.693 6.678 -3.450 1.00 92.69 171 GLN A C 1
ATOM 1418 O O . GLN A 1 171 ? -12.727 6.155 -3.024 1.00 92.69 171 GLN A O 1
ATOM 1423 N N . ILE A 1 172 ? -11.402 7.959 -3.201 1.00 93.69 172 ILE A N 1
ATOM 1424 C CA . ILE A 1 172 ? -12.297 8.841 -2.434 1.00 93.69 172 ILE A CA 1
ATOM 1425 C C . ILE A 1 172 ? -13.616 9.064 -3.190 1.00 93.69 172 ILE A C 1
ATOM 1427 O O . ILE A 1 172 ? -14.683 8.971 -2.583 1.00 93.69 172 ILE A O 1
ATOM 1431 N N . VAL A 1 173 ? -13.569 9.289 -4.509 1.00 95.06 173 VAL A N 1
ATOM 1432 C CA . VAL A 1 173 ? -14.754 9.430 -5.377 1.00 95.06 173 VAL A CA 1
ATOM 1433 C C . VAL A 1 173 ? -15.643 8.194 -5.291 1.00 95.06 173 VAL A C 1
ATOM 1435 O O . VAL A 1 173 ? -16.848 8.328 -5.088 1.00 95.06 173 VAL A O 1
ATOM 1438 N N . LEU A 1 174 ? -15.069 6.992 -5.398 1.00 93.94 174 LEU A N 1
ATOM 1439 C CA . LEU A 1 174 ? -15.818 5.739 -5.293 1.00 93.94 174 LEU A CA 1
ATOM 1440 C C . LEU A 1 174 ? -16.493 5.601 -3.925 1.00 93.94 174 LEU A C 1
ATOM 1442 O O . LEU A 1 174 ? -17.671 5.246 -3.851 1.00 93.94 174 LEU A O 1
ATOM 1446 N N . ARG A 1 175 ? -15.784 5.935 -2.839 1.00 94.62 175 ARG A N 1
ATOM 1447 C CA . ARG A 1 175 ? -16.353 5.916 -1.483 1.00 94.62 175 ARG A CA 1
ATOM 1448 C C . ARG A 1 175 ? -17.491 6.920 -1.326 1.00 94.62 175 ARG A C 1
ATOM 1450 O O . ARG A 1 175 ? -18.554 6.541 -0.837 1.00 94.62 175 ARG A O 1
ATOM 1457 N N . LEU A 1 176 ? -17.311 8.161 -1.778 1.00 94.31 176 LEU A N 1
ATOM 1458 C CA . LEU A 1 176 ? -18.368 9.175 -1.767 1.00 94.31 176 LEU A CA 1
ATOM 1459 C C . LEU A 1 176 ? -19.577 8.706 -2.581 1.00 94.31 176 LEU A C 1
ATOM 1461 O O . LEU A 1 176 ? -20.685 8.680 -2.053 1.00 94.31 176 LEU A O 1
ATOM 1465 N N . LYS A 1 177 ? -19.378 8.229 -3.814 1.00 93.62 177 LYS A N 1
ATOM 1466 C CA . LYS A 1 177 ? -20.480 7.762 -4.665 1.00 93.62 177 LYS A CA 1
ATOM 1467 C C . LYS A 1 177 ? -21.231 6.577 -4.057 1.00 93.62 177 LYS A C 1
ATOM 1469 O O . LYS A 1 177 ? -22.446 6.506 -4.188 1.00 93.62 177 LYS A O 1
ATOM 1474 N N . SER A 1 178 ? -20.538 5.687 -3.342 1.00 93.81 178 SER A N 1
ATOM 1475 C CA . SER A 1 178 ? -21.170 4.557 -2.645 1.00 93.81 178 SER A CA 1
ATOM 1476 C C . SER A 1 178 ? -22.102 4.976 -1.497 1.00 93.81 178 SER A C 1
ATOM 1478 O O . SER A 1 178 ? -23.001 4.222 -1.127 1.00 93.81 178 SER A O 1
ATOM 1480 N N . HIS A 1 179 ? -21.899 6.167 -0.926 1.00 90.06 179 HIS A N 1
ATOM 1481 C CA . HIS A 1 179 ? -22.708 6.699 0.172 1.00 90.06 179 HIS A CA 1
ATOM 1482 C C . HIS A 1 179 ? -23.714 7.766 -0.266 1.00 90.06 179 HIS A C 1
ATOM 1484 O O . HIS A 1 179 ? -24.731 7.924 0.405 1.00 90.06 179 HIS A O 1
ATOM 1490 N N . PHE A 1 180 ? -23.447 8.452 -1.376 1.00 92.00 180 PHE A N 1
ATOM 1491 C CA . PHE A 1 180 ? -24.242 9.552 -1.910 1.00 92.00 180 PHE A CA 1
ATOM 1492 C C . PHE A 1 180 ? -24.577 9.268 -3.380 1.00 92.00 180 PHE A C 1
ATOM 1494 O O . PHE A 1 180 ? -23.991 9.832 -4.306 1.00 92.00 180 PHE A O 1
ATOM 1501 N N . LEU A 1 181 ? -25.490 8.317 -3.593 1.00 88.62 181 LEU A N 1
ATOM 1502 C CA . LEU A 1 181 ? -25.824 7.804 -4.926 1.00 88.62 181 LEU A CA 1
ATOM 1503 C C . LEU A 1 181 ? -26.460 8.876 -5.821 1.00 88.62 181 LEU A C 1
ATOM 1505 O O . LEU A 1 181 ? -26.168 8.904 -7.018 1.00 88.62 181 LEU A O 1
ATOM 1509 N N . ASP A 1 182 ? -27.239 9.784 -5.235 1.00 91.38 182 ASP A N 1
ATOM 1510 C CA . ASP A 1 182 ? -28.020 10.795 -5.958 1.00 91.38 182 ASP A CA 1
ATOM 1511 C C . ASP A 1 182 ? -27.216 12.059 -6.315 1.00 91.38 182 ASP A C 1
ATOM 1513 O O . ASP A 1 182 ? -27.649 12.869 -7.130 1.00 91.38 182 ASP A O 1
ATOM 1517 N N . GLU A 1 183 ? -26.015 12.217 -5.755 1.00 92.12 183 GLU A N 1
ATOM 1518 C CA . GLU A 1 183 ? -25.167 13.390 -5.984 1.00 92.12 183 GLU A CA 1
ATOM 1519 C C . GLU A 1 183 ? -24.478 13.349 -7.356 1.00 92.12 183 GLU A C 1
ATOM 1521 O O . GLU A 1 183 ? -24.071 12.287 -7.861 1.00 92.12 183 GLU A O 1
ATOM 1526 N N . SER A 1 184 ? -24.318 14.526 -7.968 1.00 94.44 184 SER A N 1
ATOM 1527 C CA . SER A 1 184 ? -23.672 14.651 -9.278 1.00 94.44 184 SER A CA 1
ATOM 1528 C C . SER A 1 184 ? -22.190 14.260 -9.212 1.00 94.44 184 SER A C 1
ATOM 1530 O O . SER A 1 184 ? -21.508 14.463 -8.204 1.00 94.44 184 SER A O 1
ATOM 1532 N N . LEU A 1 185 ? -21.665 13.703 -10.310 1.00 92.06 185 LEU A N 1
ATOM 1533 C CA . LEU A 1 185 ? -20.257 13.300 -10.367 1.00 92.06 185 LEU A CA 1
ATOM 1534 C C . LEU A 1 185 ? -19.316 14.501 -10.193 1.00 92.06 185 LEU A C 1
ATOM 1536 O O . LEU A 1 185 ? -18.272 14.364 -9.567 1.00 92.06 185 LEU A O 1
ATOM 1540 N N . GLU A 1 186 ? -19.701 15.672 -10.700 1.00 93.38 186 GLU A N 1
ATOM 1541 C CA . GLU A 1 186 ? -18.919 16.903 -10.578 1.00 93.38 186 GLU A CA 1
ATOM 1542 C C . GLU A 1 186 ? -18.738 17.324 -9.113 1.00 93.38 186 GLU A C 1
ATOM 1544 O O . GLU A 1 186 ? -17.608 17.520 -8.666 1.00 93.38 186 GLU A O 1
ATOM 1549 N N . VAL A 1 187 ? -19.828 17.375 -8.338 1.00 94.69 187 VAL A N 1
ATOM 1550 C CA . VAL A 1 187 ? -19.786 17.702 -6.901 1.00 94.69 187 VAL A CA 1
ATOM 1551 C C . VAL A 1 187 ? -18.904 16.708 -6.142 1.00 94.69 187 VAL A C 1
ATOM 1553 O O . VAL A 1 187 ? -18.048 17.107 -5.350 1.00 94.69 187 VAL A O 1
ATOM 1556 N N . ILE A 1 188 ? -19.051 15.413 -6.434 1.00 95.19 188 ILE A N 1
ATOM 1557 C CA . ILE A 1 188 ? -18.259 14.355 -5.799 1.00 95.19 188 ILE A CA 1
ATOM 1558 C C . ILE A 1 188 ? -16.767 14.493 -6.126 1.00 95.19 188 ILE A C 1
ATOM 1560 O O . ILE A 1 188 ? -15.936 14.392 -5.224 1.00 95.19 188 ILE A O 1
ATOM 1564 N N . VAL A 1 189 ? -16.411 14.723 -7.392 1.00 92.75 189 VAL A N 1
ATOM 1565 C CA . VAL A 1 189 ? -15.011 14.867 -7.826 1.00 92.75 189 VAL A CA 1
ATOM 1566 C C . VAL A 1 189 ? -14.374 16.115 -7.217 1.00 92.75 189 VAL A C 1
ATOM 1568 O O . VAL A 1 189 ? -13.222 16.057 -6.775 1.00 92.75 189 VAL A O 1
ATOM 1571 N N . ASN A 1 190 ? -15.119 17.220 -7.136 1.00 94.12 190 ASN A N 1
ATOM 1572 C CA . ASN A 1 190 ? -14.651 18.461 -6.524 1.00 94.12 190 ASN A CA 1
ATOM 1573 C C . ASN A 1 190 ? -14.361 18.273 -5.030 1.00 94.12 190 ASN A C 1
ATOM 1575 O O . ASN A 1 190 ? -13.262 18.601 -4.573 1.00 94.12 190 ASN A O 1
ATOM 1579 N N . LEU A 1 191 ? -15.294 17.668 -4.288 1.00 95.81 191 LEU A N 1
ATOM 1580 C CA . LEU A 1 191 ? -15.107 17.387 -2.866 1.00 95.81 191 LEU A CA 1
ATOM 1581 C C . LEU A 1 191 ? -13.973 16.379 -2.629 1.00 95.81 191 LEU A C 1
ATOM 1583 O O . LEU A 1 191 ? -13.119 16.613 -1.777 1.00 95.81 191 LEU A O 1
ATOM 1587 N N . ALA A 1 192 ? -13.905 15.295 -3.407 1.00 95.25 192 ALA A N 1
ATOM 1588 C CA . ALA A 1 192 ? -12.823 14.312 -3.313 1.00 95.25 192 ALA A CA 1
ATOM 1589 C C . ALA A 1 192 ? -11.444 14.946 -3.544 1.00 95.25 192 ALA A C 1
ATOM 1591 O O . ALA A 1 192 ? -10.494 14.659 -2.815 1.00 95.25 192 ALA A O 1
ATOM 1592 N N . SER A 1 193 ? -11.346 15.846 -4.524 1.00 93.56 193 SER A N 1
ATOM 1593 C CA . SER A 1 193 ? -10.113 16.573 -4.827 1.00 93.56 193 SER A CA 1
ATOM 1594 C C . SER A 1 193 ? -9.714 17.534 -3.703 1.00 93.56 193 SER A C 1
ATOM 1596 O O . SER A 1 193 ? -8.526 17.653 -3.402 1.00 93.56 193 SER A O 1
ATOM 1598 N N . ASP A 1 194 ? -10.671 18.223 -3.070 1.00 95.38 194 ASP A N 1
ATOM 1599 C CA . ASP A 1 194 ? -10.391 19.086 -1.912 1.00 95.38 194 ASP A CA 1
ATOM 1600 C C . ASP A 1 194 ? -9.978 18.263 -0.679 1.00 95.38 194 ASP A C 1
ATOM 1602 O O . ASP A 1 194 ? -9.025 18.636 0.010 1.00 95.38 194 ASP A O 1
ATOM 1606 N N . ILE A 1 195 ? -10.610 17.101 -0.448 1.00 94.62 195 ILE A N 1
ATOM 1607 C CA . ILE A 1 195 ? -10.215 16.153 0.608 1.00 94.62 195 ILE A CA 1
ATOM 1608 C C . ILE A 1 195 ? -8.779 15.688 0.386 1.00 94.62 195 ILE A C 1
ATOM 1610 O O . ILE A 1 195 ? -7.958 15.870 1.280 1.00 94.62 195 ILE A O 1
ATOM 1614 N N . PHE A 1 196 ? -8.444 15.173 -0.801 1.00 92.38 196 PHE A N 1
ATOM 1615 C CA . PHE A 1 196 ? -7.091 14.702 -1.115 1.00 92.38 196 PHE A CA 1
ATOM 1616 C C . PHE A 1 196 ? -6.025 15.790 -0.901 1.00 92.38 196 PHE A C 1
ATOM 1618 O O . PHE A 1 196 ? -4.964 15.541 -0.334 1.00 92.38 196 PHE A O 1
ATOM 1625 N N . LYS A 1 197 ? -6.312 17.033 -1.308 1.00 91.06 197 LYS A N 1
ATOM 1626 C CA . LYS A 1 197 ? -5.366 18.151 -1.162 1.00 91.06 197 LYS A CA 1
ATOM 1627 C C . LYS A 1 197 ? -5.112 18.548 0.294 1.00 91.06 197 LYS A C 1
ATOM 1629 O O . LYS A 1 197 ? -4.034 19.064 0.593 1.00 91.06 197 LYS A O 1
ATOM 1634 N N . ARG A 1 198 ? -6.096 18.391 1.185 1.00 93.44 198 ARG A N 1
ATOM 1635 C CA . ARG A 1 198 ? -6.042 18.932 2.557 1.00 93.44 198 ARG A CA 1
ATOM 1636 C C . ARG A 1 198 ? -5.863 17.875 3.637 1.00 93.44 198 ARG A C 1
ATOM 1638 O O . ARG A 1 198 ? -5.305 18.188 4.685 1.00 93.44 198 ARG A O 1
ATOM 1645 N N . VAL A 1 199 ? -6.312 16.651 3.394 1.00 91.56 199 VAL A N 1
ATOM 1646 C CA . VAL A 1 199 ? -6.298 15.553 4.359 1.00 91.56 199 VAL A CA 1
ATOM 1647 C C . VAL A 1 199 ? -5.279 14.524 3.896 1.00 91.56 199 VAL A C 1
ATOM 1649 O O . VAL A 1 199 ? -5.530 13.749 2.983 1.00 91.56 199 VAL A O 1
ATOM 1652 N N . LYS A 1 200 ? -4.100 14.549 4.524 1.00 83.12 200 LYS A N 1
ATOM 1653 C CA . LYS A 1 200 ? -2.978 13.662 4.176 1.00 83.12 200 LYS A CA 1
ATOM 1654 C C . LYS A 1 200 ? -3.031 12.303 4.875 1.00 83.12 200 LYS A C 1
ATOM 1656 O O . LYS A 1 200 ? -2.346 11.378 4.458 1.00 83.12 200 LYS A O 1
ATOM 1661 N N . ASP A 1 201 ? -3.787 12.204 5.963 1.00 88.69 201 ASP A N 1
ATOM 1662 C CA . ASP A 1 201 ? -3.876 10.998 6.780 1.00 88.69 201 ASP A CA 1
ATOM 1663 C C . ASP A 1 201 ? -5.108 10.169 6.398 1.00 88.69 201 ASP A C 1
ATOM 1665 O O . ASP A 1 201 ? -6.247 10.636 6.479 1.00 88.69 201 ASP A O 1
ATOM 1669 N N . GLN A 1 202 ? -4.867 8.915 6.014 1.00 87.56 202 GLN A N 1
ATOM 1670 C CA . GLN A 1 202 ? -5.919 7.990 5.603 1.00 87.56 202 GLN A CA 1
ATOM 1671 C C . GLN A 1 202 ? -6.878 7.656 6.755 1.00 87.56 202 GLN A C 1
ATOM 1673 O O . GLN A 1 202 ? -8.069 7.469 6.509 1.00 87.56 202 GLN A O 1
ATOM 1678 N N . ASN A 1 203 ? -6.405 7.644 8.009 1.00 90.44 203 ASN A N 1
ATOM 1679 C CA . ASN A 1 203 ? -7.271 7.358 9.156 1.00 90.44 203 ASN A CA 1
ATOM 1680 C C . ASN A 1 203 ? -8.333 8.447 9.332 1.00 90.44 203 ASN A C 1
ATOM 1682 O O . ASN A 1 203 ? -9.493 8.145 9.594 1.00 90.44 203 ASN A O 1
ATOM 1686 N N . THR A 1 204 ? -7.962 9.710 9.126 1.00 92.44 204 THR A N 1
ATOM 1687 C CA . THR A 1 204 ? -8.898 10.841 9.156 1.00 92.44 204 THR A CA 1
ATOM 1688 C C . THR A 1 204 ? -9.975 10.708 8.074 1.00 92.44 204 THR A C 1
ATOM 1690 O O . THR A 1 204 ? -11.160 10.902 8.350 1.00 92.44 204 THR A O 1
ATOM 1693 N N . ILE A 1 205 ? -9.594 10.306 6.855 1.00 91.94 205 ILE A N 1
ATOM 1694 C CA . ILE A 1 205 ? -10.553 10.026 5.775 1.00 91.94 205 ILE A CA 1
ATOM 1695 C C . ILE A 1 205 ? -11.491 8.882 6.185 1.00 91.94 205 ILE A C 1
ATOM 1697 O O . ILE A 1 205 ? -12.704 8.981 6.005 1.00 91.94 205 ILE A O 1
ATOM 1701 N N . ASP A 1 206 ? -10.959 7.811 6.774 1.00 91.94 206 ASP A N 1
ATOM 1702 C CA . ASP A 1 206 ? -11.757 6.683 7.257 1.00 91.94 206 ASP A CA 1
ATOM 1703 C C . ASP A 1 206 ? -12.730 7.104 8.377 1.00 91.94 206 ASP A C 1
ATOM 1705 O O . ASP A 1 206 ? -13.876 6.646 8.409 1.00 91.94 206 ASP A O 1
ATOM 1709 N N . GLU A 1 207 ? -12.327 8.022 9.261 1.00 91.88 207 GLU A N 1
ATOM 1710 C CA . GLU A 1 207 ? -13.187 8.590 10.303 1.00 91.88 207 GLU A CA 1
ATOM 1711 C C . GLU A 1 207 ? -14.356 9.405 9.735 1.00 91.88 207 GLU A C 1
ATOM 1713 O O . GLU A 1 207 ? -15.467 9.299 10.266 1.00 91.88 207 GLU A O 1
ATOM 1718 N N . PHE A 1 208 ? -14.161 10.145 8.634 1.00 94.44 208 PHE A N 1
ATOM 1719 C CA . PHE A 1 208 ? -15.262 10.847 7.961 1.00 94.44 208 PHE A CA 1
ATOM 1720 C C . PHE A 1 208 ? -16.385 9.886 7.577 1.00 94.44 208 PHE A C 1
ATOM 1722 O O . PHE A 1 208 ? -17.556 10.144 7.856 1.00 94.44 208 PHE A O 1
ATOM 1729 N N . PHE A 1 209 ? -16.034 8.750 6.973 1.00 93.56 209 PHE A N 1
ATOM 1730 C CA . PHE A 1 209 ? -17.014 7.754 6.543 1.00 93.56 209 PHE A CA 1
ATOM 1731 C C . PHE A 1 209 ? -17.557 6.922 7.709 1.00 93.56 209 PHE A C 1
ATOM 1733 O O . PHE A 1 209 ? -18.737 6.561 7.708 1.00 93.56 209 PHE A O 1
ATOM 1740 N N . ARG A 1 210 ? -16.743 6.669 8.743 1.00 89.94 210 ARG A N 1
ATOM 1741 C CA . ARG A 1 210 ? -17.176 5.984 9.971 1.00 89.94 210 ARG A CA 1
ATOM 1742 C C . ARG A 1 210 ? -18.288 6.750 10.687 1.00 89.94 210 ARG A C 1
ATOM 1744 O O . ARG A 1 210 ? -19.240 6.129 11.152 1.00 89.94 210 ARG A O 1
ATOM 1751 N N . TYR A 1 211 ? -18.191 8.078 10.750 1.00 91.25 211 TYR A N 1
ATOM 1752 C CA . TYR A 1 211 ? -19.165 8.942 11.427 1.00 91.25 211 TYR A CA 1
ATOM 1753 C C . TYR A 1 211 ? -20.029 9.747 10.451 1.00 91.25 211 TYR A C 1
ATOM 1755 O O . TYR A 1 211 ? -20.524 10.819 10.797 1.00 91.25 211 TYR A O 1
ATOM 1763 N N . LYS A 1 212 ? -20.237 9.224 9.235 1.00 90.75 212 LYS A N 1
ATOM 1764 C CA . LYS A 1 212 ? -20.793 9.971 8.098 1.00 90.75 212 LYS A CA 1
ATOM 1765 C C . LYS A 1 212 ? -22.045 10.801 8.392 1.00 90.75 212 LYS A C 1
ATOM 1767 O O . LYS A 1 212 ? -22.152 11.904 7.879 1.00 90.75 212 LYS A O 1
ATOM 1772 N N . SER A 1 213 ? -22.956 10.312 9.237 1.00 89.38 213 SER A N 1
ATOM 1773 C CA . SER A 1 213 ? -24.207 11.000 9.592 1.00 89.38 213 SER A CA 1
ATOM 1774 C C . SER A 1 213 ? -23.994 12.311 10.349 1.00 89.38 213 SER A C 1
ATOM 1776 O O . SER A 1 213 ? -24.863 13.172 10.332 1.00 89.38 213 SER A O 1
ATOM 1778 N N . HIS A 1 214 ? -22.860 12.451 11.036 1.00 91.31 214 HIS A N 1
ATOM 1779 C CA . HIS A 1 214 ? -22.491 13.660 11.770 1.00 91.31 214 HIS A CA 1
ATOM 1780 C C . HIS A 1 214 ? -21.518 14.535 10.979 1.00 91.31 214 HIS A C 1
ATOM 1782 O O . HIS A 1 214 ? -21.524 15.750 11.144 1.00 91.31 214 HIS A O 1
ATOM 1788 N N . ILE A 1 215 ? -20.687 13.919 10.130 1.00 93.69 215 ILE A N 1
ATOM 1789 C CA . ILE A 1 215 ? -19.645 14.628 9.379 1.00 93.69 215 ILE A CA 1
ATOM 1790 C C . ILE A 1 215 ? -20.202 15.261 8.103 1.00 93.69 215 ILE A C 1
ATOM 1792 O O . ILE A 1 215 ? -19.899 16.415 7.813 1.00 93.69 215 ILE A O 1
ATOM 1796 N N . PHE A 1 216 ? -21.041 14.537 7.362 1.00 94.06 216 PHE A N 1
ATOM 1797 C CA . PHE A 1 216 ? -21.713 15.028 6.159 1.00 94.06 216 PHE A CA 1
ATOM 1798 C C . PHE A 1 216 ? -23.119 15.509 6.531 1.00 94.06 216 PHE A C 1
ATOM 1800 O O . PHE A 1 216 ? -24.120 14.863 6.233 1.00 94.06 216 PHE A O 1
ATOM 1807 N N . ASN A 1 217 ? -23.173 16.619 7.266 1.00 90.75 217 ASN A N 1
ATOM 1808 C CA . ASN A 1 217 ? -24.396 17.192 7.838 1.00 90.75 217 ASN A CA 1
ATOM 1809 C C . ASN A 1 217 ? -25.062 18.268 6.954 1.00 90.75 217 ASN A C 1
ATOM 1811 O O . ASN A 1 217 ? -25.998 18.925 7.402 1.00 90.75 217 ASN A O 1
ATOM 1815 N N . ALA A 1 218 ? -24.585 18.442 5.721 1.00 91.88 218 ALA A N 1
ATOM 1816 C CA . ALA A 1 218 ? -25.081 19.393 4.730 1.00 91.88 218 ALA A CA 1
ATOM 1817 C C . ALA A 1 218 ? -24.982 18.774 3.317 1.00 91.88 218 ALA A C 1
ATOM 1819 O O . ALA A 1 218 ? -24.300 17.753 3.158 1.00 91.88 218 ALA A O 1
ATOM 1820 N N . PRO A 1 219 ? -25.638 19.354 2.292 1.00 92.19 219 PRO A N 1
ATOM 1821 C CA . PRO A 1 219 ? -25.481 18.917 0.905 1.00 92.19 219 PRO A CA 1
ATOM 1822 C C . PRO A 1 219 ? -24.009 18.899 0.482 1.00 92.19 219 PRO A C 1
ATOM 1824 O O . PRO A 1 219 ? -23.242 19.789 0.860 1.00 92.19 219 PRO A O 1
ATOM 1827 N N . LEU A 1 220 ? -23.595 17.918 -0.332 1.00 91.50 220 LEU A N 1
ATOM 1828 C CA . LEU A 1 220 ? -22.173 17.776 -0.679 1.00 91.50 220 LEU A CA 1
ATOM 1829 C C . LEU A 1 220 ? -21.614 18.995 -1.422 1.00 91.50 220 LEU A C 1
ATOM 1831 O O . LEU A 1 220 ? -20.427 19.284 -1.299 1.00 91.50 220 LEU A O 1
ATOM 1835 N N . ALA A 1 221 ? -22.463 19.718 -2.155 1.00 91.38 221 ALA A N 1
ATOM 1836 C CA . ALA A 1 221 ? -22.086 20.925 -2.886 1.00 91.38 221 ALA A CA 1
ATOM 1837 C C . ALA A 1 221 ? -21.615 22.078 -1.978 1.00 91.38 221 ALA A C 1
ATOM 1839 O O . ALA A 1 221 ? -20.863 22.940 -2.427 1.00 91.38 221 ALA A O 1
ATOM 1840 N N . GLU A 1 222 ? -22.037 22.093 -0.713 1.00 92.50 222 GLU A N 1
ATOM 1841 C CA . GLU A 1 222 ? -21.687 23.134 0.264 1.00 92.50 222 GLU A CA 1
ATOM 1842 C C . GLU A 1 222 ? -20.520 22.719 1.169 1.00 92.50 222 GLU A C 1
ATOM 1844 O O . GLU A 1 222 ? -19.938 23.540 1.884 1.00 92.50 222 GLU A O 1
ATOM 1849 N N . LEU A 1 223 ? -20.165 21.433 1.157 1.00 93.94 223 LEU A N 1
ATOM 1850 C CA . LEU A 1 223 ? -19.116 20.893 2.003 1.00 93.94 223 LEU A CA 1
ATOM 1851 C C . LEU A 1 223 ? -17.742 21.088 1.360 1.00 93.94 223 LEU A C 1
ATOM 1853 O O . LEU A 1 223 ? -17.532 20.901 0.166 1.00 93.94 223 LEU A O 1
ATOM 1857 N N . SER A 1 224 ? -16.773 21.423 2.206 1.00 95.44 224 SER A N 1
ATOM 1858 C CA . SER A 1 224 ? -15.348 21.424 1.877 1.00 95.44 224 SER A CA 1
ATOM 1859 C C . SER A 1 224 ? -14.610 20.524 2.857 1.00 95.44 224 SER A C 1
ATOM 1861 O O . SER A 1 224 ? -15.100 20.254 3.955 1.00 95.44 224 SER A O 1
ATOM 1863 N N . ALA A 1 225 ? -13.394 20.106 2.525 1.00 94.25 225 ALA A N 1
ATOM 1864 C CA . ALA A 1 225 ? -12.587 19.291 3.424 1.00 94.25 225 ALA A CA 1
ATOM 1865 C C . ALA A 1 225 ? -12.288 20.004 4.754 1.00 94.25 225 ALA A C 1
ATOM 1867 O O . ALA A 1 225 ? -12.212 19.354 5.794 1.00 94.25 225 ALA A O 1
ATOM 1868 N N . ARG A 1 226 ? -12.195 21.344 4.757 1.00 95.12 226 ARG A N 1
ATOM 1869 C CA . ARG A 1 226 ? -12.107 22.130 6.002 1.00 95.12 226 ARG A CA 1
ATOM 1870 C C . ARG A 1 226 ? -13.359 21.979 6.858 1.00 95.12 226 ARG A C 1
ATOM 1872 O O . ARG A 1 226 ? -13.243 21.817 8.068 1.00 95.12 226 ARG A O 1
ATOM 1879 N N . GLN A 1 227 ? -14.530 22.004 6.229 1.00 96.06 227 GLN A N 1
ATOM 1880 C CA . GLN A 1 227 ? -15.799 21.836 6.926 1.00 96.06 227 GLN A CA 1
ATOM 1881 C C . GLN A 1 227 ? -15.947 20.415 7.481 1.00 96.06 227 GLN A C 1
ATOM 1883 O O . GLN A 1 227 ? -16.355 20.253 8.624 1.00 96.06 227 GLN A O 1
ATOM 1888 N N . LEU A 1 228 ? -15.541 19.391 6.721 1.00 96.25 228 LEU A N 1
ATOM 1889 C CA . LEU A 1 228 ? -15.545 17.999 7.190 1.00 96.25 228 LEU A CA 1
ATOM 1890 C C . LEU A 1 228 ? -14.620 17.797 8.400 1.00 96.25 228 LEU A C 1
ATOM 1892 O O . LEU A 1 228 ? -15.013 17.141 9.363 1.00 96.25 228 LEU A O 1
ATOM 1896 N N . LEU A 1 229 ? -13.423 18.394 8.381 1.00 96.00 229 LEU A N 1
ATOM 1897 C CA . LEU A 1 229 ? -12.510 18.387 9.529 1.00 96.00 229 LEU A CA 1
ATOM 1898 C C . LEU A 1 229 ? -13.135 19.080 10.745 1.00 96.00 229 LEU A C 1
ATOM 1900 O O . LEU A 1 229 ? -13.165 18.497 11.824 1.00 96.00 229 LEU A O 1
ATOM 1904 N N . ALA A 1 230 ? -13.709 20.273 10.563 1.00 95.75 230 ALA A N 1
ATOM 1905 C CA . ALA A 1 230 ? -14.376 20.999 11.642 1.00 95.75 230 ALA A CA 1
ATOM 1906 C C . ALA A 1 230 ? -15.560 20.210 12.229 1.00 95.75 230 ALA A C 1
ATOM 1908 O O . ALA A 1 230 ? -15.716 20.141 13.447 1.00 95.75 230 ALA A O 1
ATOM 1909 N N . ASN A 1 231 ? -16.359 19.561 11.379 1.00 95.69 231 ASN A N 1
ATOM 1910 C CA . ASN A 1 231 ? -17.457 18.696 11.808 1.00 95.69 231 ASN A CA 1
ATOM 1911 C C . ASN A 1 231 ? -16.945 17.485 12.602 1.00 95.69 231 ASN A C 1
ATOM 1913 O O . ASN A 1 231 ? -17.556 17.097 13.599 1.00 95.69 231 ASN A O 1
ATOM 1917 N N . LEU A 1 232 ? -15.816 16.898 12.192 1.00 94.44 232 LEU A N 1
ATOM 1918 C CA . LEU A 1 232 ? -15.189 15.781 12.899 1.00 94.44 232 LEU A CA 1
ATOM 1919 C C . LEU A 1 232 ? -14.665 16.199 14.269 1.00 94.44 232 LEU A C 1
ATOM 1921 O O . LEU A 1 232 ? -14.917 15.500 15.251 1.00 94.44 232 LEU A O 1
ATOM 1925 N N . ASP A 1 233 ? -13.996 17.344 14.352 1.00 93.69 233 ASP A N 1
ATOM 1926 C CA . ASP A 1 233 ? -13.496 17.885 15.613 1.00 93.69 233 ASP A CA 1
ATOM 1927 C C . ASP A 1 233 ? -14.645 18.246 16.559 1.00 93.69 233 ASP A C 1
ATOM 1929 O O . ASP A 1 233 ? -14.621 17.865 17.732 1.00 93.69 233 ASP A O 1
ATOM 1933 N N . ALA A 1 234 ? -15.702 18.883 16.046 1.00 94.06 234 ALA A N 1
ATOM 1934 C CA . ALA A 1 234 ? -16.909 19.181 16.811 1.00 94.06 234 ALA A CA 1
ATOM 1935 C C . ALA A 1 234 ? -17.584 17.902 17.329 1.00 94.06 234 ALA A C 1
ATOM 1937 O O . ALA A 1 234 ? -17.957 17.823 18.500 1.00 94.06 234 ALA A O 1
ATOM 1938 N N . TYR A 1 235 ? -17.690 16.865 16.493 1.00 92.94 235 TYR A N 1
ATOM 1939 C CA . TYR A 1 235 ? -18.252 15.578 16.896 1.00 92.94 235 TYR A CA 1
ATOM 1940 C C . TYR A 1 235 ? -17.394 14.872 17.958 1.00 92.94 235 TYR A C 1
ATOM 1942 O O . TYR A 1 235 ? -17.927 14.345 18.939 1.00 92.94 235 TYR A O 1
ATOM 1950 N N . LYS A 1 236 ? -16.062 14.895 17.819 1.00 91.19 236 LYS A N 1
ATOM 1951 C CA . LYS A 1 236 ? -15.133 14.358 18.828 1.00 91.19 236 LYS A CA 1
ATOM 1952 C C . LYS A 1 236 ? -15.244 15.117 20.151 1.00 91.19 236 LYS A C 1
ATOM 1954 O O . LYS A 1 236 ? -15.297 14.483 21.206 1.00 91.19 236 LYS A O 1
ATOM 1959 N N . ALA A 1 237 ? -15.326 16.447 20.108 1.00 91.12 237 ALA A N 1
ATOM 1960 C CA . ALA A 1 237 ? -15.514 17.286 21.288 1.00 91.12 237 ALA A CA 1
ATOM 1961 C C . ALA A 1 237 ? -16.851 16.991 21.983 1.00 91.12 237 ALA A C 1
ATOM 1963 O O . ALA A 1 237 ? -16.875 16.761 23.192 1.00 91.12 237 ALA A O 1
ATOM 1964 N N . PHE A 1 238 ? -17.939 16.887 21.216 1.00 90.44 238 PHE A N 1
ATOM 1965 C CA . PHE A 1 238 ? -19.251 16.491 21.725 1.00 90.44 238 PHE A CA 1
ATOM 1966 C C . PHE A 1 238 ? -19.205 15.119 22.415 1.00 90.44 238 PHE A C 1
ATOM 1968 O O . PHE A 1 238 ? -19.666 14.976 23.545 1.00 90.44 238 PHE A O 1
ATOM 1975 N N . LYS A 1 239 ? -18.580 14.112 21.790 1.00 87.88 239 LYS A N 1
ATOM 1976 C CA . LYS A 1 239 ? -18.444 12.770 22.382 1.00 87.88 239 LYS A CA 1
ATOM 1977 C C . LYS A 1 239 ? -17.578 12.752 23.639 1.00 87.88 239 LYS A C 1
ATOM 1979 O O . LYS A 1 239 ? -17.849 11.978 24.559 1.00 87.88 239 LYS A O 1
ATOM 1984 N N . ARG A 1 240 ? -16.546 13.596 23.697 1.00 88.31 240 ARG A N 1
ATOM 1985 C CA . ARG A 1 240 ? -15.736 13.786 24.904 1.00 88.31 240 ARG A CA 1
ATOM 1986 C C . ARG A 1 240 ? -16.579 14.376 26.033 1.00 88.31 240 ARG A C 1
ATOM 1988 O O . ARG A 1 240 ? -16.515 13.860 27.145 1.00 88.31 240 ARG A O 1
ATOM 1995 N N . GLN A 1 241 ? -17.381 15.394 25.736 1.00 89.69 241 GLN A N 1
ATOM 1996 C CA . GLN A 1 241 ? -18.257 16.037 26.712 1.00 89.69 241 GLN A CA 1
ATOM 1997 C C . GLN A 1 241 ? -19.328 15.073 27.241 1.00 89.69 241 GLN A C 1
ATOM 1999 O O . GLN A 1 241 ? -19.456 14.907 28.451 1.00 89.69 241 GLN A O 1
ATOM 2004 N N . GLU A 1 242 ? -20.001 14.338 26.352 1.00 87.12 242 GLU A N 1
ATOM 2005 C CA . GLU A 1 242 ? -20.970 13.297 26.724 1.00 87.12 242 GLU A CA 1
ATOM 2006 C C . GLU A 1 242 ? -20.339 12.254 27.662 1.00 87.12 242 GLU A C 1
ATOM 2008 O O . GLU A 1 242 ? -20.950 11.819 28.638 1.00 87.12 242 GLU A O 1
ATOM 2013 N N . ARG A 1 243 ? -19.082 11.867 27.406 1.00 87.62 243 ARG A N 1
ATOM 2014 C CA . ARG A 1 243 ? -18.357 10.938 28.278 1.00 87.62 243 ARG A CA 1
ATOM 2015 C C . ARG A 1 243 ? -18.115 11.523 29.669 1.00 87.62 243 ARG A C 1
ATOM 2017 O O . ARG A 1 243 ? -18.316 10.805 30.644 1.00 87.62 243 ARG A O 1
ATOM 2024 N N . ILE A 1 244 ? -17.703 12.787 29.765 1.00 88.44 244 ILE A N 1
ATOM 2025 C CA . ILE A 1 244 ? -17.475 13.473 31.047 1.00 88.44 244 ILE A CA 1
ATOM 2026 C C . ILE A 1 244 ? -18.774 13.524 31.858 1.00 88.44 244 ILE A C 1
ATOM 2028 O O . ILE A 1 244 ? -18.778 13.159 33.031 1.00 88.44 244 ILE A O 1
ATOM 2032 N N . GLU A 1 245 ? -19.888 13.886 31.225 1.00 89.94 245 GLU A N 1
ATOM 2033 C CA . GLU A 1 245 ? -21.198 13.941 31.881 1.00 89.94 245 GLU A CA 1
ATOM 2034 C C . GLU A 1 245 ? -21.666 12.569 32.378 1.00 89.94 245 GLU A C 1
ATOM 2036 O O . GLU A 1 245 ? -22.201 12.459 33.480 1.00 89.94 245 GLU A O 1
ATOM 2041 N N . MET A 1 246 ? -21.445 11.498 31.606 1.00 87.38 246 MET A N 1
ATOM 2042 C CA . MET A 1 246 ? -21.779 10.142 32.060 1.00 87.38 246 MET A CA 1
ATOM 2043 C C . MET A 1 246 ? -20.904 9.682 33.229 1.00 87.38 246 MET A C 1
ATOM 2045 O O . MET A 1 246 ? -21.396 8.991 34.117 1.00 87.38 246 MET A O 1
ATOM 2049 N N . ILE A 1 247 ? -19.625 10.067 33.250 1.00 88.88 247 ILE A N 1
ATOM 2050 C CA . ILE A 1 247 ? -18.728 9.788 34.380 1.00 88.88 247 ILE A CA 1
ATOM 2051 C C . ILE A 1 247 ? -19.201 10.538 35.632 1.00 88.88 247 ILE A C 1
ATOM 2053 O O . ILE A 1 247 ? -19.263 9.939 36.703 1.00 88.88 247 ILE A O 1
ATOM 2057 N N . ALA A 1 248 ? -19.595 11.807 35.496 1.00 89.25 248 ALA A N 1
ATOM 2058 C CA . ALA A 1 248 ? -20.138 12.594 36.602 1.00 89.25 248 ALA A CA 1
ATOM 2059 C C . ALA A 1 248 ? -21.426 11.969 37.168 1.00 89.25 248 ALA A C 1
ATOM 2061 O O . ALA A 1 248 ? -21.525 11.760 38.374 1.00 89.25 248 ALA A O 1
ATOM 2062 N N . LYS A 1 249 ? -22.361 11.553 36.302 1.00 89.62 249 LYS A N 1
ATOM 2063 C CA . LYS A 1 249 ? -23.586 10.842 36.718 1.00 89.62 249 LYS A CA 1
ATOM 2064 C C . LYS A 1 249 ? -23.296 9.518 37.422 1.00 89.62 249 LYS A C 1
ATOM 2066 O O . LYS A 1 249 ? -23.986 9.165 38.380 1.00 89.62 249 LYS A O 1
ATOM 2071 N N . LEU A 1 250 ? -22.286 8.776 36.960 1.00 89.94 250 LEU A N 1
ATOM 2072 C CA . LEU A 1 250 ? -21.851 7.557 37.637 1.00 89.94 250 LEU A CA 1
ATOM 2073 C C . LEU A 1 250 ? -21.321 7.877 39.040 1.00 89.94 250 LEU A C 1
ATOM 2075 O O . LEU A 1 250 ? -21.732 7.212 39.986 1.00 89.94 250 LEU A O 1
ATOM 2079 N N . LYS A 1 251 ? -20.472 8.905 39.177 1.00 89.81 251 LYS A N 1
ATOM 2080 C CA . LYS A 1 251 ? -19.960 9.358 40.477 1.00 89.81 251 LYS A CA 1
ATOM 2081 C C . LYS A 1 251 ? -21.106 9.706 41.428 1.00 89.81 251 LYS A C 1
ATOM 2083 O O . LYS A 1 251 ? -21.175 9.140 42.509 1.00 89.81 251 LYS A O 1
ATOM 2088 N N . GLU A 1 252 ? -22.048 10.546 40.998 1.00 89.50 252 GLU A N 1
ATOM 2089 C CA . GLU A 1 252 ? -23.219 10.929 41.804 1.00 89.50 252 GLU A CA 1
ATOM 2090 C C . GLU A 1 252 ? -24.059 9.714 42.226 1.00 89.50 252 GLU A C 1
ATOM 2092 O O . GLU A 1 252 ? -24.525 9.632 43.362 1.00 89.50 252 GLU A O 1
ATOM 2097 N N . SER A 1 253 ? -24.222 8.733 41.332 1.00 89.88 253 SER A N 1
ATOM 2098 C CA . SER A 1 253 ? -24.950 7.496 41.637 1.00 89.88 253 SER A CA 1
ATOM 2099 C C . SER A 1 253 ? -24.232 6.638 42.687 1.00 89.88 253 SER A C 1
ATOM 2101 O O . SER A 1 253 ? -24.892 6.012 43.517 1.00 89.88 253 SER A O 1
ATOM 2103 N N . ILE A 1 254 ? -22.895 6.592 42.653 1.00 88.38 254 ILE A N 1
ATOM 2104 C CA . ILE A 1 254 ? -22.069 5.893 43.650 1.00 88.38 254 ILE A CA 1
ATOM 2105 C C . ILE A 1 254 ? -22.119 6.638 44.989 1.00 88.38 254 ILE A C 1
ATOM 2107 O O . ILE A 1 254 ? -22.363 6.009 46.017 1.00 88.38 254 ILE A O 1
ATOM 2111 N N . ASP A 1 255 ? -21.952 7.961 44.972 1.00 87.88 255 ASP A N 1
ATOM 2112 C CA . ASP A 1 255 ? -22.014 8.815 46.162 1.00 87.88 255 ASP A CA 1
ATOM 2113 C C . ASP A 1 255 ? -23.380 8.665 46.857 1.00 87.88 255 ASP A C 1
ATOM 2115 O O . ASP A 1 255 ? -23.451 8.460 48.067 1.00 87.88 255 ASP A O 1
ATOM 2119 N N . SER A 1 256 ? -24.474 8.651 46.086 1.00 88.69 256 SER A N 1
ATOM 2120 C CA . SER A 1 256 ? -25.822 8.419 46.614 1.00 88.69 256 SER A CA 1
ATOM 2121 C C . SER A 1 256 ? -26.031 7.001 47.152 1.00 88.69 256 SER A C 1
ATOM 2123 O O . SER A 1 256 ? -26.822 6.834 48.081 1.00 88.69 256 SER A O 1
ATOM 2125 N N . LEU A 1 257 ? -25.374 5.978 46.591 1.00 87.94 257 LEU A N 1
ATOM 2126 C CA . LEU A 1 257 ? -25.508 4.598 47.069 1.00 87.94 257 LEU A CA 1
ATOM 2127 C C . LEU A 1 257 ? -24.957 4.434 48.492 1.00 87.94 257 LEU A C 1
ATOM 2129 O O . LEU A 1 257 ? -25.500 3.645 49.262 1.00 87.94 257 LEU A O 1
ATOM 2133 N N . TYR A 1 258 ? -23.897 5.170 48.826 1.00 87.50 258 TYR A N 1
ATOM 2134 C CA . TYR A 1 258 ? -23.204 5.074 50.110 1.00 87.50 258 TYR A CA 1
ATOM 2135 C C . TYR A 1 258 ? -23.316 6.348 50.955 1.00 87.50 258 TYR A C 1
ATOM 2137 O O . TYR A 1 258 ? -22.474 6.579 51.819 1.00 87.50 258 TYR A O 1
ATOM 2145 N N . ALA A 1 259 ? -24.345 7.167 50.729 1.00 84.94 259 ALA A N 1
ATOM 2146 C CA . ALA A 1 259 ? -24.518 8.450 51.413 1.00 84.94 259 ALA A CA 1
ATOM 2147 C C . ALA A 1 259 ? -24.576 8.324 52.950 1.00 84.94 259 ALA A C 1
ATOM 2149 O O . ALA A 1 259 ? -24.113 9.214 53.660 1.00 84.94 259 ALA A O 1
ATOM 2150 N N . ASP A 1 260 ? -25.102 7.205 53.456 1.00 82.19 260 ASP A N 1
ATOM 2151 C CA . ASP A 1 260 ? -25.237 6.932 54.894 1.00 82.19 260 ASP A CA 1
ATOM 2152 C C . ASP A 1 260 ? -23.966 6.326 55.526 1.00 82.19 260 ASP A C 1
ATOM 2154 O O . ASP A 1 260 ? -23.889 6.136 56.742 1.00 82.19 260 ASP A O 1
ATOM 2158 N N . GLU A 1 261 ? -22.949 6.020 54.718 1.00 81.88 261 GLU A N 1
ATOM 2159 C CA . GLU A 1 261 ? -21.731 5.330 55.137 1.00 81.88 261 GLU A CA 1
ATOM 2160 C C . GLU A 1 261 ? -20.563 6.315 55.304 1.00 81.88 261 GLU A C 1
ATOM 2162 O O . GLU A 1 261 ? -20.359 7.229 54.506 1.00 81.88 261 GLU A O 1
ATOM 2167 N N . LYS A 1 262 ? -19.706 6.107 56.312 1.00 78.81 262 LYS A N 1
ATOM 2168 C CA . LYS A 1 262 ? -18.509 6.945 56.535 1.00 78.81 262 LYS A CA 1
ATOM 2169 C C . LYS A 1 262 ? -17.361 6.561 55.591 1.00 78.81 262 LYS A C 1
ATOM 2171 O O . LYS A 1 262 ? -16.313 6.092 56.040 1.00 78.81 262 LYS A O 1
ATOM 2176 N N . ILE A 1 263 ? -17.553 6.721 54.284 1.00 81.25 263 ILE A N 1
ATOM 2177 C CA . ILE A 1 263 ? -16.501 6.524 53.275 1.00 81.25 263 ILE A CA 1
ATOM 2178 C C . ILE A 1 263 ? -15.797 7.861 53.013 1.00 81.25 263 ILE A C 1
ATOM 2180 O O . ILE A 1 263 ? -16.437 8.898 52.882 1.00 81.25 263 ILE A O 1
ATOM 2184 N N . LYS A 1 264 ? -14.460 7.847 52.930 1.00 83.31 264 LYS A N 1
ATOM 2185 C CA . LYS A 1 264 ? -13.690 9.023 52.498 1.00 83.31 264 LYS A CA 1
ATOM 2186 C C . LYS A 1 264 ? -13.979 9.323 51.027 1.00 83.31 264 LYS A C 1
ATOM 2188 O O . LYS A 1 264 ? -13.916 8.412 50.208 1.00 83.31 264 LYS A O 1
ATOM 2193 N N . GLU A 1 265 ? -14.188 10.589 50.687 1.00 82.69 265 GLU A N 1
ATOM 2194 C CA . GLU A 1 265 ? -14.466 11.029 49.312 1.00 82.69 265 GLU A CA 1
ATOM 2195 C C . GLU A 1 265 ? -13.411 10.531 48.304 1.00 82.69 265 GLU A C 1
ATOM 2197 O O . GLU A 1 265 ? -13.757 10.003 47.250 1.00 82.69 265 GLU A O 1
ATOM 2202 N N . GLU A 1 266 ? -12.128 10.557 48.682 1.00 84.38 266 GLU A N 1
ATOM 2203 C CA . GLU A 1 266 ? -11.009 10.024 47.886 1.00 84.38 266 GLU A CA 1
ATOM 2204 C C . GLU A 1 266 ? -11.207 8.555 47.466 1.00 84.38 266 GLU A C 1
ATOM 2206 O O . GLU A 1 266 ? -10.846 8.166 46.357 1.00 84.38 266 GLU A O 1
ATOM 2211 N N . LYS A 1 267 ? -11.818 7.729 48.328 1.00 84.56 267 LYS A N 1
ATOM 2212 C CA . LYS A 1 267 ? -12.074 6.309 48.042 1.00 84.56 267 LYS A CA 1
ATOM 2213 C C . LYS A 1 267 ? -13.231 6.114 47.065 1.00 84.56 267 LYS A C 1
ATOM 2215 O O . LYS A 1 267 ? -13.161 5.222 46.227 1.00 84.56 267 LYS A O 1
ATOM 2220 N N . LEU A 1 268 ? -14.270 6.946 47.137 1.00 83.50 268 LEU A N 1
ATOM 2221 C CA . LEU A 1 268 ? -15.384 6.910 46.179 1.00 83.50 268 LEU A CA 1
ATOM 2222 C C . LEU A 1 268 ? -14.933 7.354 44.783 1.00 83.50 268 LEU A C 1
ATOM 2224 O O . LEU A 1 268 ? -15.338 6.759 43.778 1.00 83.50 268 LEU A O 1
ATOM 2228 N N . VAL A 1 269 ? -14.032 8.340 44.721 1.00 86.00 269 VAL A N 1
ATOM 2229 C CA . VAL A 1 269 ? -13.364 8.745 43.477 1.00 86.00 269 VAL A CA 1
ATOM 2230 C C . VAL A 1 269 ? -12.539 7.588 42.911 1.00 86.00 269 VAL A C 1
ATOM 2232 O O . VAL A 1 269 ? -12.744 7.226 41.755 1.00 86.00 269 VAL A O 1
ATOM 2235 N N . GLU A 1 270 ? -11.707 6.929 43.727 1.00 87.44 270 GLU A N 1
ATOM 2236 C CA . GLU A 1 270 ? -10.906 5.766 43.306 1.00 87.44 270 GLU A CA 1
ATOM 2237 C C . GLU A 1 270 ? -11.781 4.634 42.730 1.00 87.44 270 GLU A C 1
ATOM 2239 O O . GLU A 1 270 ? -11.451 4.043 41.697 1.00 87.44 270 GLU A O 1
ATOM 2244 N N . TYR A 1 271 ? -12.933 4.350 43.348 1.00 87.44 271 TYR A N 1
ATOM 2245 C CA . TYR A 1 271 ? -13.872 3.340 42.846 1.00 87.44 271 TYR A CA 1
ATOM 2246 C C . TYR A 1 271 ? -14.491 3.735 41.506 1.00 87.44 271 TYR A C 1
ATOM 2248 O O . TYR A 1 271 ? -14.583 2.907 40.595 1.00 87.44 271 TYR A O 1
ATOM 2256 N N . THR A 1 272 ? -14.884 5.002 41.371 1.00 87.81 272 THR A N 1
ATOM 2257 C CA . THR A 1 272 ? -15.470 5.537 40.140 1.00 87.81 272 THR A CA 1
ATOM 2258 C C . THR A 1 272 ? -14.458 5.507 38.997 1.00 87.81 272 THR A C 1
ATOM 2260 O O . THR A 1 272 ? -14.755 4.978 37.927 1.00 87.81 272 THR A O 1
ATOM 2263 N N . GLU A 1 273 ? -13.244 6.011 39.219 1.00 88.75 273 GLU A N 1
ATOM 2264 C CA . GLU A 1 273 ? -12.164 6.005 38.227 1.00 88.75 273 GLU A CA 1
ATOM 2265 C C . GLU A 1 273 ? -11.771 4.582 37.829 1.00 88.75 273 GLU A C 1
ATOM 2267 O O . GLU A 1 273 ? -11.617 4.286 36.640 1.00 88.75 273 GLU A O 1
ATOM 2272 N N . GLY A 1 274 ? -11.690 3.678 38.812 1.00 87.56 274 GLY A N 1
ATOM 2273 C CA . GLY A 1 274 ? -11.477 2.257 38.586 1.00 87.56 274 GLY A CA 1
ATOM 2274 C C . GLY A 1 274 ? -12.524 1.673 37.641 1.00 87.56 274 GLY A C 1
ATOM 2275 O O . GLY A 1 274 ? -12.166 1.057 36.642 1.00 87.56 274 GLY A O 1
ATOM 2276 N N . LEU A 1 275 ? -13.814 1.903 37.898 1.00 88.62 275 LEU A N 1
ATOM 2277 C CA . LEU A 1 275 ? -14.895 1.410 37.037 1.00 88.62 275 LEU A CA 1
ATOM 2278 C C . LEU A 1 275 ? -14.869 2.042 35.647 1.00 88.62 275 LEU A C 1
ATOM 2280 O O . LEU A 1 275 ? -15.039 1.332 34.663 1.00 88.62 275 LEU A O 1
ATOM 2284 N N . VAL A 1 276 ? -14.621 3.346 35.535 1.00 88.81 276 VAL A N 1
ATOM 2285 C CA . VAL A 1 276 ? -14.546 4.053 34.245 1.00 88.81 276 VAL A CA 1
ATOM 2286 C C . VAL A 1 276 ? -13.387 3.547 33.385 1.00 88.81 276 VAL A C 1
ATOM 2288 O O . VAL A 1 276 ? -13.517 3.473 32.159 1.00 88.81 276 VAL A O 1
ATOM 2291 N N . ARG A 1 277 ? -12.259 3.178 34.004 1.00 88.38 277 ARG A N 1
ATOM 2292 C CA . ARG A 1 277 ? -11.105 2.599 33.305 1.00 88.38 277 ARG A CA 1
ATOM 2293 C C . ARG A 1 277 ? -11.445 1.254 32.663 1.00 88.38 277 ARG A C 1
ATOM 2295 O O . ARG A 1 277 ? -11.031 0.991 31.533 1.00 88.38 277 ARG A O 1
ATOM 2302 N N . GLU A 1 278 ? -12.218 0.428 33.361 1.00 88.56 278 GLU A N 1
ATOM 2303 C CA . GLU A 1 278 ? -12.613 -0.901 32.885 1.00 88.56 278 GLU A CA 1
ATOM 2304 C C . GLU A 1 278 ? -13.833 -0.830 31.939 1.00 88.56 278 GLU A C 1
ATOM 2306 O O . GLU A 1 278 ? -13.882 -1.506 30.908 1.00 88.56 278 GLU A O 1
ATOM 2311 N N . LEU A 1 279 ? -14.783 0.070 32.210 1.00 84.56 279 LEU A N 1
ATOM 2312 C CA . LEU A 1 279 ? -15.946 0.385 31.373 1.00 84.56 279 LEU A CA 1
ATOM 2313 C C . LEU A 1 279 ? -15.567 1.392 30.277 1.00 84.56 279 LEU A C 1
ATOM 2315 O O . LEU A 1 279 ? -16.036 2.527 30.226 1.00 84.56 279 LEU A O 1
ATOM 2319 N N . LYS A 1 280 ? -14.725 0.950 29.341 1.00 78.81 280 LYS A N 1
ATOM 2320 C CA . LYS A 1 280 ? -14.101 1.783 28.293 1.00 78.81 280 LYS A CA 1
ATOM 2321 C C . LYS A 1 280 ? -15.068 2.612 27.427 1.00 78.81 280 LYS A C 1
ATOM 2323 O O . LYS A 1 280 ? -14.646 3.588 26.812 1.00 78.81 280 LYS A O 1
ATOM 2328 N N . ARG A 1 281 ? -16.350 2.232 27.330 1.00 77.94 281 ARG A N 1
ATOM 2329 C CA . ARG A 1 281 ? -17.356 2.883 26.469 1.00 77.94 281 ARG A CA 1
ATOM 2330 C C . ARG A 1 281 ? -18.350 3.705 27.282 1.00 77.94 281 ARG A C 1
ATOM 2332 O O . ARG A 1 281 ? -18.964 3.181 28.204 1.00 77.94 281 ARG A O 1
ATOM 2339 N N . THR A 1 282 ? -18.640 4.920 26.818 1.00 84.50 282 THR A N 1
ATOM 2340 C CA . THR A 1 282 ? -19.665 5.808 27.399 1.00 84.50 282 THR A CA 1
ATOM 2341 C C . THR A 1 282 ? -21.027 5.122 27.549 1.00 84.50 282 THR A C 1
ATOM 2343 O O . THR A 1 282 ? -21.685 5.271 28.572 1.00 84.50 282 THR A O 1
ATOM 2346 N N . SER A 1 283 ? -21.424 4.291 26.578 1.00 82.88 283 SER A N 1
ATOM 2347 C CA . SER A 1 283 ? -22.682 3.535 26.643 1.00 82.88 283 SER A CA 1
ATOM 2348 C C . SER A 1 283 ? -22.711 2.481 27.758 1.00 82.88 283 SER A C 1
ATOM 2350 O O . SER A 1 283 ? -23.765 2.241 28.333 1.00 82.88 283 SER A O 1
ATOM 2352 N N . LEU A 1 284 ? -21.571 1.848 28.065 1.00 84.88 284 LEU A N 1
ATOM 2353 C CA . LEU A 1 284 ? -21.477 0.874 29.158 1.00 84.88 284 LEU A CA 1
ATOM 2354 C C . LEU A 1 284 ? -21.486 1.576 30.515 1.00 84.88 284 LEU A C 1
ATOM 2356 O O . LEU A 1 284 ? -22.135 1.086 31.426 1.00 84.88 284 LEU A O 1
ATOM 2360 N N . ILE A 1 285 ? -20.829 2.735 30.625 1.00 86.88 285 ILE A N 1
ATOM 2361 C CA . ILE A 1 285 ? -20.879 3.587 31.824 1.00 86.88 285 ILE A CA 1
ATOM 2362 C C . ILE A 1 285 ? -22.330 3.988 32.120 1.00 86.88 285 ILE A C 1
ATOM 2364 O O . ILE A 1 285 ? -22.804 3.820 33.242 1.00 86.88 285 ILE A O 1
ATOM 2368 N N . ALA A 1 286 ? -23.054 4.456 31.098 1.00 84.81 286 ALA A N 1
ATOM 2369 C CA . ALA A 1 286 ? -24.450 4.857 31.233 1.00 84.81 286 ALA A CA 1
ATOM 2370 C C . ALA A 1 286 ? -25.359 3.691 31.659 1.00 84.81 286 ALA A C 1
ATOM 2372 O O . ALA A 1 286 ? -26.211 3.861 32.526 1.00 84.81 286 ALA A O 1
ATOM 2373 N N . GLU A 1 287 ? -25.183 2.502 31.073 1.00 85.56 287 GLU A N 1
ATOM 2374 C CA . GLU A 1 287 ? -26.003 1.337 31.425 1.00 85.56 287 GLU A CA 1
ATOM 2375 C C . GLU A 1 287 ? -25.640 0.767 32.804 1.00 85.56 287 GLU A C 1
ATOM 2377 O O . GLU A 1 287 ? -26.530 0.404 33.572 1.00 85.56 287 GLU A O 1
ATOM 2382 N N . PHE A 1 288 ? -24.351 0.760 33.162 1.00 89.19 288 PHE A N 1
ATOM 2383 C CA . PHE A 1 288 ? -23.890 0.348 34.488 1.00 89.19 288 PHE A CA 1
ATOM 2384 C C . PHE A 1 288 ? -24.475 1.247 35.579 1.00 89.19 288 PHE A C 1
ATOM 2386 O O . PHE A 1 288 ? -24.980 0.745 36.579 1.00 89.19 288 PHE A O 1
ATOM 2393 N N . SER A 1 289 ? -24.487 2.568 35.362 1.00 87.38 289 SER A N 1
ATOM 2394 C CA . SER A 1 289 ? -25.063 3.537 36.303 1.00 87.38 289 SER A CA 1
ATOM 2395 C C . SER A 1 289 ? -26.535 3.240 36.627 1.00 87.38 289 SER A C 1
ATOM 2397 O O . SER A 1 289 ? -26.934 3.363 37.783 1.00 87.38 289 SER A O 1
ATOM 2399 N N . LYS A 1 290 ? -27.332 2.747 35.666 1.00 87.12 290 LYS A N 1
ATOM 2400 C CA . LYS A 1 290 ? -28.739 2.364 35.907 1.00 87.12 290 LYS A CA 1
ATOM 2401 C C . LYS A 1 290 ? -28.893 1.105 36.762 1.00 87.12 290 LYS A C 1
ATOM 2403 O O . LYS A 1 290 ? -29.881 0.968 37.476 1.00 87.12 290 LYS A O 1
ATOM 2408 N N . GLN A 1 291 ? -27.947 0.172 36.667 1.00 87.06 291 GLN A N 1
ATOM 2409 C CA . GLN A 1 291 ? -28.005 -1.141 37.327 1.00 87.06 291 GLN A CA 1
ATOM 2410 C C . GLN A 1 291 ? -27.048 -1.245 38.521 1.00 87.06 291 GLN A C 1
ATOM 2412 O O . GLN A 1 291 ? -26.818 -2.326 39.058 1.00 87.06 291 GLN A O 1
ATOM 2417 N N . LEU A 1 292 ? -26.522 -0.107 38.965 1.00 87.50 292 LEU A N 1
ATOM 2418 C CA . LEU A 1 292 ? -25.429 0.023 39.919 1.00 87.50 292 LEU A CA 1
ATOM 2419 C C . LEU A 1 292 ? -25.644 -0.767 41.222 1.00 87.50 292 LEU A C 1
ATOM 2421 O O . LEU A 1 292 ? -24.726 -1.437 41.692 1.00 87.50 292 LEU A O 1
ATOM 2425 N N . ARG A 1 293 ? -26.872 -0.783 41.761 1.00 84.25 293 ARG A N 1
ATOM 2426 C CA . ARG A 1 293 ? -27.228 -1.531 42.987 1.00 84.25 293 ARG A CA 1
ATOM 2427 C C . ARG A 1 293 ? -27.057 -3.049 42.875 1.00 84.25 293 ARG A C 1
ATOM 2429 O O . ARG A 1 293 ? -26.907 -3.704 43.898 1.00 84.25 293 ARG A O 1
ATOM 2436 N N . GLY A 1 294 ? -27.122 -3.607 41.667 1.00 84.94 294 GLY A N 1
ATOM 2437 C CA . GLY A 1 294 ? -26.992 -5.049 41.443 1.00 84.94 294 GLY A CA 1
ATOM 2438 C C . GLY A 1 294 ? -25.546 -5.547 41.438 1.00 84.94 294 GLY A C 1
ATOM 2439 O O . GLY A 1 294 ? -25.324 -6.741 41.602 1.00 84.94 294 GLY A O 1
ATOM 2440 N N . TYR A 1 295 ? -24.580 -4.644 41.256 1.00 86.94 295 TYR A N 1
ATOM 2441 C CA . TYR A 1 295 ? -23.175 -4.996 41.028 1.00 86.94 295 TYR A CA 1
ATOM 2442 C C . TYR A 1 295 ? -22.221 -4.389 42.059 1.00 86.94 295 TYR A C 1
ATOM 2444 O O . TYR A 1 295 ? -21.143 -4.933 42.292 1.00 86.94 295 TYR A O 1
ATOM 2452 N N . MET A 1 296 ? -22.591 -3.267 42.680 1.00 87.75 296 MET A N 1
ATOM 2453 C CA . MET A 1 296 ? -21.771 -2.647 43.717 1.00 87.75 296 MET A CA 1
ATOM 2454 C C . MET A 1 296 ? -21.880 -3.426 45.042 1.00 87.75 296 MET A C 1
ATOM 2456 O O . MET A 1 296 ? -22.994 -3.710 45.491 1.00 87.75 296 MET A O 1
ATOM 2460 N N . PRO A 1 297 ? -20.750 -3.773 45.690 1.00 85.00 297 PRO A N 1
ATOM 2461 C CA . PRO A 1 297 ? -20.748 -4.532 46.938 1.00 85.00 297 PRO A CA 1
ATOM 2462 C C . PRO A 1 297 ? -21.303 -3.708 48.106 1.00 85.00 297 PRO A C 1
ATOM 2464 O O . PRO A 1 297 ? -21.280 -2.477 48.099 1.00 85.00 297 PRO A O 1
ATOM 2467 N N . LYS A 1 298 ? -21.773 -4.376 49.161 1.00 84.31 298 LYS A N 1
ATOM 2468 C CA . LYS A 1 298 ? -22.190 -3.682 50.392 1.00 84.31 298 LYS A CA 1
ATOM 2469 C C . LYS A 1 298 ? -20.985 -3.033 51.081 1.00 84.31 298 LYS A C 1
ATOM 2471 O O . LYS A 1 298 ? -19.853 -3.473 50.883 1.00 84.31 298 LYS A O 1
ATOM 2476 N N . TYR A 1 299 ? -21.220 -2.043 51.947 1.00 81.31 299 TYR A N 1
ATOM 2477 C CA . TYR A 1 299 ? -20.151 -1.305 52.638 1.00 81.31 299 TYR A CA 1
ATOM 2478 C C . TYR A 1 299 ? -19.090 -2.212 53.283 1.00 81.31 299 TYR A C 1
ATOM 2480 O O . TYR A 1 299 ? -17.893 -2.046 53.054 1.00 81.31 299 TYR A O 1
ATOM 2488 N N . ASN A 1 300 ? -19.529 -3.259 53.987 1.00 79.31 300 ASN A N 1
ATOM 2489 C CA . ASN A 1 300 ? -18.657 -4.212 54.689 1.00 79.31 300 ASN A CA 1
ATOM 2490 C C . ASN A 1 300 ? -17.726 -5.026 53.761 1.00 79.31 300 ASN A C 1
ATOM 2492 O O . ASN A 1 300 ? -16.746 -5.621 54.219 1.00 79.31 300 ASN A O 1
ATOM 2496 N N . GLU A 1 301 ? -18.025 -5.064 52.462 1.00 81.06 301 GLU A N 1
ATOM 2497 C CA . GLU A 1 301 ? -17.307 -5.820 51.433 1.00 81.06 301 GLU A CA 1
ATOM 2498 C C . GLU A 1 301 ? -16.434 -4.919 50.540 1.00 81.06 301 GLU A C 1
ATOM 2500 O O . GLU A 1 301 ? -15.611 -5.429 49.777 1.00 81.06 301 GLU A O 1
ATOM 2505 N N . LEU A 1 302 ? -16.523 -3.588 50.684 1.00 80.94 302 LEU A N 1
ATOM 2506 C CA . LEU A 1 302 ? -15.744 -2.621 49.893 1.00 80.94 302 LEU A CA 1
ATOM 2507 C C . LEU A 1 302 ? -14.227 -2.788 50.044 1.00 80.94 302 LEU A C 1
ATOM 2509 O O . LEU A 1 302 ? -13.475 -2.453 49.135 1.00 80.94 302 LEU A O 1
ATOM 2513 N N . LYS A 1 303 ? -13.759 -3.380 51.149 1.00 78.62 303 LYS A N 1
ATOM 2514 C CA . LYS A 1 303 ? -12.342 -3.735 51.354 1.00 78.62 303 LYS A CA 1
ATOM 2515 C C . LYS A 1 303 ? -11.772 -4.687 50.289 1.00 78.62 303 LYS A C 1
ATOM 2517 O O . LYS A 1 303 ? -10.557 -4.775 50.148 1.00 78.62 303 LYS A O 1
ATOM 2522 N N . HIS A 1 304 ? -12.630 -5.401 49.557 1.00 80.25 304 HIS A N 1
ATOM 2523 C CA . HIS A 1 304 ? -12.261 -6.293 48.453 1.00 80.25 304 HIS A CA 1
ATOM 2524 C C . HIS A 1 304 ? -12.755 -5.777 47.095 1.00 80.25 304 HIS A C 1
ATOM 2526 O O . HIS A 1 304 ? -12.868 -6.553 46.144 1.00 80.25 304 HIS A O 1
ATOM 2532 N N . PHE A 1 305 ? -13.069 -4.481 46.999 1.00 86.81 305 PHE A N 1
ATOM 2533 C CA . PHE A 1 305 ? -13.526 -3.870 45.761 1.00 86.81 305 PHE A CA 1
ATOM 2534 C C . PHE A 1 305 ? -12.500 -4.081 44.642 1.00 86.81 305 PHE A C 1
ATOM 2536 O O . PHE A 1 305 ? -11.336 -3.696 44.751 1.00 86.81 305 PHE A O 1
ATOM 2543 N N . ASN A 1 306 ? -12.951 -4.703 43.553 1.00 88.19 306 ASN A N 1
ATOM 2544 C CA . ASN A 1 306 ? -12.156 -4.911 42.354 1.00 88.19 306 ASN A CA 1
ATOM 2545 C C . ASN A 1 306 ? -12.966 -4.437 41.138 1.00 88.19 306 ASN A C 1
ATOM 2547 O O . ASN A 1 306 ? -13.884 -5.146 40.708 1.00 88.19 306 ASN A O 1
ATOM 2551 N N . PRO A 1 307 ? -12.624 -3.274 40.556 1.00 87.81 307 PRO A N 1
ATOM 2552 C CA . PRO A 1 307 ? -13.388 -2.705 39.454 1.00 87.81 307 PRO A CA 1
ATOM 2553 C C . PRO A 1 307 ? -13.344 -3.586 38.201 1.00 87.81 307 PRO A C 1
ATOM 2555 O O . PRO A 1 307 ? -14.337 -3.664 37.485 1.00 87.81 307 PRO A O 1
ATOM 2558 N N . ALA A 1 308 ? -12.243 -4.308 37.960 1.00 87.56 308 ALA A N 1
ATOM 2559 C CA . ALA A 1 308 ? -12.107 -5.185 36.797 1.00 87.56 308 ALA A CA 1
ATOM 2560 C C . ALA A 1 308 ? -13.044 -6.391 36.885 1.00 87.56 308 ALA A C 1
ATOM 2562 O O . ALA A 1 308 ? -13.676 -6.754 35.895 1.00 87.56 308 ALA A O 1
ATOM 2563 N N . LYS A 1 309 ? -13.185 -6.981 38.079 1.00 89.25 309 LYS A N 1
ATOM 2564 C CA . LYS A 1 309 ? -14.118 -8.093 38.303 1.00 89.25 309 LYS A CA 1
ATOM 2565 C C . LYS A 1 309 ? -15.566 -7.642 38.093 1.00 89.25 309 LYS A C 1
ATOM 2567 O O . LYS A 1 309 ? -16.291 -8.266 37.326 1.00 89.25 309 LYS A O 1
ATOM 2572 N N . ILE A 1 310 ? -15.948 -6.529 38.719 1.00 88.62 310 ILE A N 1
ATOM 2573 C CA . ILE A 1 310 ? -17.306 -5.973 38.641 1.00 88.62 310 ILE A CA 1
ATOM 2574 C C . ILE A 1 310 ? -17.653 -5.584 37.196 1.00 88.62 310 ILE A C 1
ATOM 2576 O O . ILE A 1 310 ? -18.712 -5.949 36.683 1.00 88.62 310 ILE A O 1
ATOM 2580 N N . ALA A 1 311 ? -16.743 -4.896 36.502 1.00 88.12 311 ALA A N 1
ATOM 2581 C CA . ALA A 1 311 ? -16.938 -4.525 35.106 1.00 88.12 311 ALA A CA 1
ATOM 2582 C C . ALA A 1 311 ? -17.032 -5.758 34.194 1.00 88.12 311 ALA A C 1
ATOM 2584 O O . ALA A 1 311 ? -17.884 -5.790 33.310 1.00 88.12 311 ALA A O 1
ATOM 2585 N N . ALA A 1 312 ? -16.208 -6.789 34.409 1.00 86.88 312 ALA A N 1
ATOM 2586 C CA . ALA A 1 312 ? -16.255 -8.018 33.618 1.00 86.88 312 ALA A CA 1
ATOM 2587 C C . ALA A 1 312 ? -17.583 -8.775 33.789 1.00 86.88 312 ALA A C 1
ATOM 2589 O O . ALA A 1 312 ? -18.158 -9.224 32.794 1.00 86.88 312 ALA A O 1
ATOM 2590 N N . GLU A 1 313 ? -18.088 -8.881 35.021 1.00 88.31 313 GLU A N 1
ATOM 2591 C CA . GLU A 1 313 ? -19.392 -9.485 35.320 1.00 88.31 313 GLU A CA 1
ATOM 2592 C C . GLU A 1 313 ? -20.528 -8.720 34.627 1.00 88.31 313 GLU A C 1
ATOM 2594 O O . GLU A 1 313 ? -21.349 -9.320 33.927 1.00 88.31 313 GLU A O 1
ATOM 2599 N N . PHE A 1 314 ? -20.521 -7.388 34.719 1.00 88.31 314 PHE A N 1
ATOM 2600 C CA . PHE A 1 314 ? -21.511 -6.549 34.048 1.00 88.31 314 PHE A CA 1
ATOM 2601 C C . PHE A 1 314 ? -21.444 -6.651 32.517 1.00 88.31 314 PHE A C 1
ATOM 2603 O O . PHE A 1 314 ? -22.465 -6.822 31.850 1.00 88.31 314 PHE A O 1
ATOM 2610 N N . ILE A 1 315 ? -20.245 -6.593 31.932 1.00 86.00 315 ILE A N 1
ATOM 2611 C CA . ILE A 1 315 ? -20.054 -6.722 30.480 1.00 86.00 315 ILE A CA 1
ATOM 2612 C C . ILE A 1 315 ? -20.547 -8.091 29.995 1.00 86.00 315 ILE A C 1
ATOM 2614 O O . ILE A 1 315 ? -21.171 -8.181 28.934 1.00 86.00 315 ILE A O 1
ATOM 2618 N N . ALA A 1 316 ? -20.308 -9.160 30.763 1.00 85.25 316 ALA A N 1
ATOM 2619 C CA . ALA A 1 316 ? -20.809 -10.492 30.443 1.00 85.25 316 ALA A CA 1
ATOM 2620 C C . ALA A 1 316 ? -22.344 -10.543 30.452 1.00 85.25 316 ALA A C 1
ATOM 2622 O O . ALA A 1 316 ? -22.934 -11.105 29.527 1.00 85.25 316 ALA A O 1
ATOM 2623 N N . TYR A 1 317 ? -22.982 -9.911 31.437 1.00 86.69 317 TYR A N 1
ATOM 2624 C CA . TYR A 1 317 ? -24.436 -9.799 31.510 1.00 86.69 317 TYR A CA 1
ATOM 2625 C C . TYR A 1 317 ? -25.027 -9.020 30.326 1.00 86.69 317 TYR A C 1
ATOM 2627 O O . TYR A 1 317 ? -25.928 -9.515 29.645 1.00 86.69 317 TYR A O 1
ATOM 2635 N N . VAL A 1 318 ? -24.480 -7.841 30.010 1.00 83.56 318 VAL A N 1
ATOM 2636 C CA . VAL A 1 318 ? -24.926 -7.033 28.859 1.00 83.56 318 VAL A CA 1
ATOM 2637 C C . VAL A 1 318 ? -24.762 -7.813 27.553 1.00 83.56 318 VAL A C 1
ATOM 2639 O O . VAL A 1 318 ? -25.641 -7.776 26.690 1.00 83.56 318 VAL A O 1
ATOM 2642 N N . ALA A 1 319 ? -23.669 -8.570 27.409 1.00 79.38 319 ALA A N 1
ATOM 2643 C CA . ALA A 1 319 ? -23.457 -9.419 26.242 1.00 79.38 319 ALA A CA 1
ATOM 2644 C C . ALA A 1 319 ? -24.539 -10.503 26.127 1.00 79.38 319 ALA A C 1
ATOM 2646 O O . ALA A 1 319 ? -25.068 -10.709 25.037 1.00 79.38 319 ALA A O 1
ATOM 2647 N N . GLN A 1 320 ? -24.901 -11.165 27.231 1.00 81.12 320 GLN A N 1
ATOM 2648 C CA . GLN A 1 320 ? -25.954 -12.187 27.253 1.00 81.12 320 GLN A CA 1
ATOM 2649 C C . GLN A 1 320 ? -27.330 -11.610 26.899 1.00 81.12 320 GLN A C 1
ATOM 2651 O O . GLN A 1 320 ? -28.048 -12.207 26.095 1.00 81.12 320 GLN A O 1
ATOM 2656 N N . GLN A 1 321 ? -27.673 -10.428 27.421 1.00 78.75 321 GLN A N 1
ATOM 2657 C CA . GLN A 1 321 ? -28.927 -9.758 27.071 1.00 78.75 321 GLN A CA 1
ATOM 2658 C C . GLN A 1 321 ? -29.012 -9.410 25.582 1.00 78.75 321 GLN A C 1
ATOM 2660 O O . GLN A 1 321 ? -30.055 -9.616 24.961 1.00 78.75 321 GLN A O 1
ATOM 2665 N N . GLN A 1 322 ? -27.917 -8.936 24.980 1.00 72.88 322 GLN A N 1
ATOM 2666 C CA . GLN A 1 322 ? -27.896 -8.651 23.545 1.00 72.88 322 GLN A CA 1
ATOM 2667 C C . GLN A 1 322 ? -28.067 -9.911 22.688 1.00 72.88 322 GLN A C 1
ATOM 2669 O O . GLN A 1 322 ? -28.729 -9.841 21.653 1.00 72.88 322 GLN A O 1
ATOM 2674 N N . VAL A 1 323 ? -27.531 -11.064 23.109 1.00 71.94 323 VAL A N 1
ATOM 2675 C CA . VAL A 1 323 ? -27.776 -12.342 22.411 1.00 71.94 323 VAL A CA 1
ATOM 2676 C C . VAL A 1 323 ? -29.239 -12.740 22.493 1.00 71.94 323 VAL A C 1
ATOM 2678 O O . VAL A 1 323 ? -29.826 -13.086 21.472 1.00 71.94 323 VAL A O 1
ATOM 2681 N N . ALA A 1 324 ? -29.832 -12.670 23.686 1.00 72.94 324 ALA A N 1
ATOM 2682 C CA . ALA A 1 324 ? -31.230 -13.027 23.890 1.00 72.94 324 ALA A CA 1
ATOM 2683 C C . ALA A 1 324 ? -32.164 -12.147 23.039 1.00 72.94 324 ALA A C 1
ATOM 2685 O O . ALA A 1 324 ? -33.040 -12.667 22.350 1.00 72.94 324 ALA A O 1
ATOM 2686 N N . ALA A 1 325 ? -31.914 -10.835 22.998 1.00 70.12 325 ALA A N 1
ATOM 2687 C CA . ALA A 1 325 ? -32.663 -9.900 22.160 1.00 70.12 325 ALA A CA 1
ATOM 2688 C C . ALA A 1 325 ? -32.455 -10.154 20.652 1.00 70.12 325 ALA A C 1
ATOM 2690 O O . ALA A 1 325 ? -33.404 -10.117 19.871 1.00 70.12 325 ALA A O 1
ATOM 2691 N N . ALA A 1 326 ? -31.225 -10.456 20.219 1.00 65.25 326 ALA A N 1
ATOM 2692 C CA . ALA A 1 326 ? -30.928 -10.772 18.820 1.00 65.25 326 ALA A CA 1
ATOM 2693 C C . ALA A 1 326 ? -31.561 -12.100 18.365 1.00 65.25 326 ALA A C 1
ATOM 2695 O O . ALA A 1 326 ? -31.990 -12.214 17.215 1.00 65.25 326 ALA A O 1
ATOM 2696 N N . ALA A 1 327 ? -31.649 -13.087 19.261 1.00 68.06 327 ALA A N 1
ATOM 2697 C CA . ALA A 1 327 ? -32.325 -14.356 19.012 1.00 68.06 327 ALA A CA 1
ATOM 2698 C C . ALA A 1 327 ? -33.847 -14.177 18.884 1.00 68.06 327 ALA A C 1
ATOM 2700 O O . ALA A 1 327 ? -34.447 -14.734 17.968 1.00 68.06 327 ALA A O 1
ATOM 2701 N N . GLN A 1 328 ? -34.458 -13.347 19.737 1.00 70.12 328 GLN A N 1
ATOM 2702 C CA . GLN A 1 328 ? -35.886 -13.009 19.651 1.00 70.12 328 GLN A CA 1
ATOM 2703 C C . GLN A 1 328 ? -36.241 -12.243 18.366 1.00 70.12 328 GLN A C 1
ATOM 2705 O O . GLN A 1 328 ? -37.318 -12.442 17.815 1.00 70.12 328 GLN A O 1
ATOM 2710 N N . ASN A 1 329 ? -35.312 -11.440 17.839 1.00 68.44 329 ASN A N 1
ATOM 2711 C CA . ASN A 1 329 ? -35.474 -10.699 16.583 1.00 68.44 329 ASN A CA 1
ATOM 2712 C C . ASN A 1 329 ? -35.073 -11.500 15.323 1.00 68.44 329 ASN A C 1
ATOM 2714 O O . ASN A 1 329 ? -34.906 -10.918 14.251 1.00 68.44 329 ASN A O 1
ATOM 2718 N N . GLY A 1 330 ? -34.876 -12.821 15.429 1.00 66.81 330 GLY A N 1
ATOM 2719 C CA . GLY A 1 330 ? -34.619 -13.697 14.278 1.00 66.81 330 GLY A CA 1
ATOM 2720 C C . GLY A 1 330 ? -33.252 -13.514 13.600 1.00 66.81 330 GLY A C 1
ATOM 2721 O O . GLY A 1 330 ? -33.081 -13.901 12.443 1.00 66.81 330 GLY A O 1
ATOM 2722 N N . MET A 1 331 ? -32.258 -12.923 14.276 1.00 67.56 331 MET A N 1
ATOM 2723 C CA . MET A 1 331 ? -30.930 -12.704 13.687 1.00 67.56 331 MET A CA 1
ATOM 2724 C C . MET A 1 331 ? -30.125 -14.009 13.577 1.00 67.56 331 MET A C 1
ATOM 2726 O O . MET A 1 331 ? -30.152 -14.844 14.477 1.00 67.56 331 MET A O 1
ATOM 2730 N N . SER A 1 332 ? -29.330 -14.160 12.507 1.00 70.88 332 SER A N 1
ATOM 2731 C CA . SER A 1 332 ? -28.493 -15.355 12.290 1.00 70.88 332 SER A CA 1
ATOM 2732 C C . SER A 1 332 ? -27.458 -15.582 13.404 1.00 70.88 332 SER A C 1
ATOM 2734 O O . SER A 1 332 ? -26.911 -14.621 13.950 1.00 70.88 332 SER A O 1
ATOM 2736 N N . MET A 1 333 ? -27.089 -16.843 13.661 1.00 59.91 333 MET A N 1
ATOM 2737 C CA . MET A 1 333 ? -26.051 -17.220 14.639 1.00 59.91 333 MET A CA 1
ATOM 2738 C C . MET A 1 333 ? -24.730 -16.460 14.432 1.00 59.91 333 MET A C 1
ATOM 2740 O O . MET A 1 333 ? -24.125 -15.995 15.392 1.00 59.91 333 MET A O 1
ATOM 2744 N N . ARG A 1 334 ? -24.312 -16.233 13.177 1.00 57.03 334 ARG A N 1
ATOM 2745 C CA . ARG A 1 334 ? -23.089 -15.475 12.846 1.00 57.03 334 ARG A CA 1
ATOM 2746 C C . ARG A 1 334 ? -23.199 -13.994 13.234 1.00 57.03 334 ARG A C 1
ATOM 2748 O O . ARG A 1 334 ? -22.212 -13.390 13.657 1.00 57.03 334 ARG A O 1
ATOM 2755 N N . SER A 1 335 ? -24.395 -13.418 13.121 1.00 57.03 335 SER A N 1
ATOM 2756 C CA . SER A 1 335 ? -24.703 -12.049 13.553 1.00 57.03 335 SER A CA 1
ATOM 2757 C C . SER A 1 335 ? -24.750 -11.936 15.081 1.00 57.03 335 SER A C 1
ATOM 2759 O O . SER A 1 335 ? -24.243 -10.961 15.632 1.00 57.03 335 SER A O 1
ATOM 2761 N N . GLN A 1 336 ? -25.267 -12.961 15.765 1.00 58.34 336 GLN A N 1
ATOM 2762 C CA . GLN A 1 336 ? -25.276 -13.048 17.229 1.00 58.34 336 GLN A CA 1
ATOM 2763 C C . GLN A 1 336 ? -23.849 -13.159 17.797 1.00 58.34 336 GLN A C 1
ATOM 2765 O O . GLN A 1 336 ? -23.484 -12.413 18.704 1.00 58.34 336 GLN A O 1
ATOM 2770 N N . THR A 1 337 ? -22.983 -14.001 17.212 1.00 59.41 337 THR A N 1
ATOM 2771 C CA . THR A 1 337 ? -21.569 -14.115 17.627 1.00 59.41 337 THR A CA 1
ATOM 2772 C C . THR A 1 337 ? -20.805 -12.800 17.437 1.00 59.41 337 THR A C 1
ATOM 2774 O O . THR A 1 337 ? -19.972 -12.436 18.268 1.00 59.41 337 THR A O 1
ATOM 2777 N N . LYS A 1 338 ? -21.111 -12.046 16.372 1.00 59.78 338 LYS A N 1
ATOM 2778 C CA . LYS A 1 338 ? -20.525 -10.722 16.118 1.00 59.78 338 LYS A CA 1
ATOM 2779 C C . LYS A 1 338 ? -20.975 -9.683 17.156 1.00 59.78 338 LYS A C 1
ATOM 2781 O O . LYS A 1 338 ? -20.140 -8.898 17.594 1.00 59.78 338 LYS A O 1
ATOM 2786 N N . ALA A 1 339 ? -22.236 -9.718 17.595 1.00 56.84 339 ALA A N 1
ATOM 2787 C CA . ALA A 1 339 ? -22.758 -8.847 18.654 1.00 56.84 339 ALA A CA 1
ATOM 2788 C C . ALA A 1 339 ? -22.081 -9.107 20.017 1.00 56.84 339 ALA A C 1
ATOM 2790 O O . ALA A 1 339 ? -21.653 -8.172 20.687 1.00 56.84 339 ALA A O 1
ATOM 2791 N N . VAL A 1 340 ? -21.865 -10.375 20.389 1.00 58.81 340 VAL A N 1
ATOM 2792 C CA . VAL A 1 340 ? -21.137 -10.742 21.625 1.00 58.81 340 VAL A CA 1
ATOM 2793 C C . VAL A 1 340 ? -19.692 -10.265 21.596 1.00 58.81 340 VAL A C 1
ATOM 2795 O O . VAL A 1 340 ? -19.186 -9.725 22.581 1.00 58.81 340 VAL A O 1
ATOM 2798 N N . LYS A 1 341 ? -19.025 -10.462 20.456 1.00 59.16 341 LYS A N 1
ATOM 2799 C CA . LYS A 1 341 ? -17.642 -10.036 20.250 1.00 59.16 341 LYS A CA 1
ATOM 2800 C C . LYS A 1 341 ? -17.520 -8.507 20.335 1.00 59.16 341 LYS A C 1
ATOM 2802 O O . LYS A 1 341 ? -16.611 -8.002 20.978 1.00 59.16 341 LYS A O 1
ATOM 2807 N N . MET A 1 342 ? -18.506 -7.777 19.813 1.00 56.41 342 MET A N 1
ATOM 2808 C CA . MET A 1 342 ? -18.630 -6.317 19.920 1.00 56.41 342 MET A CA 1
ATOM 2809 C C . MET A 1 342 ? -18.782 -5.812 21.366 1.00 56.41 342 MET A C 1
ATOM 2811 O O . MET A 1 342 ? -18.145 -4.829 21.745 1.00 56.41 342 MET A O 1
ATOM 2815 N N . VAL A 1 343 ? -19.556 -6.496 22.212 1.00 58.28 343 VAL A N 1
ATOM 2816 C CA . VAL A 1 343 ? -19.687 -6.121 23.633 1.00 58.28 343 VAL A CA 1
ATOM 2817 C C . VAL A 1 343 ? -18.410 -6.420 24.425 1.00 58.28 343 VAL A C 1
ATOM 2819 O O . VAL A 1 343 ? -17.988 -5.588 25.225 1.00 58.28 343 VAL A O 1
ATOM 2822 N N . LYS A 1 344 ? -17.766 -7.571 24.180 1.00 54.22 344 LYS A N 1
ATOM 2823 C CA . LYS A 1 344 ? -16.583 -8.028 24.935 1.00 54.22 344 LYS A CA 1
ATOM 2824 C C . LYS A 1 344 ? -15.262 -7.383 24.504 1.00 54.22 344 LYS A C 1
ATOM 2826 O O . LYS A 1 344 ? -14.408 -7.147 25.349 1.00 54.22 344 LYS A O 1
ATOM 2831 N N . GLU A 1 345 ? -15.083 -7.081 23.219 1.00 49.56 345 GLU A N 1
ATOM 2832 C CA . GLU A 1 345 ? -13.845 -6.488 22.678 1.00 49.56 345 GLU A CA 1
ATOM 2833 C C . GLU A 1 345 ? -13.899 -4.951 22.598 1.00 49.56 345 GLU A C 1
ATOM 2835 O O . GLU A 1 345 ? -12.974 -4.318 22.096 1.00 49.56 345 GLU A O 1
ATOM 2840 N N . GLY A 1 346 ? -14.977 -4.319 23.080 1.00 46.97 346 GLY A N 1
ATOM 2841 C CA . GLY A 1 346 ? -15.161 -2.868 22.965 1.00 46.97 346 GLY A CA 1
ATOM 2842 C C . GLY A 1 346 ? -15.514 -2.386 21.549 1.00 46.97 346 GLY A C 1
ATOM 2843 O O . GLY A 1 346 ? -15.402 -1.196 21.267 1.00 46.97 346 GLY A O 1
ATOM 2844 N N . GLY A 1 347 ? -15.984 -3.266 20.661 1.00 31.25 347 GLY A N 1
ATOM 2845 C CA . GLY A 1 347 ? -16.399 -2.924 19.301 1.00 31.25 347 GLY A CA 1
ATOM 2846 C C . GLY A 1 347 ? -17.819 -2.354 19.236 1.00 31.25 347 GLY A C 1
ATOM 2847 O O . GLY A 1 347 ? -18.791 -3.005 19.606 1.00 31.25 347 GLY A O 1
ATOM 2848 N N . LEU A 1 348 ? -17.979 -1.136 18.726 1.00 36.25 348 LEU A N 1
ATOM 2849 C CA . LEU A 1 348 ? -19.235 -0.745 18.087 1.00 36.25 348 LEU A CA 1
ATOM 2850 C C . LEU A 1 348 ? -19.345 -1.457 16.735 1.00 36.25 348 LEU A C 1
ATOM 2852 O O . LEU A 1 348 ? -18.352 -1.837 16.115 1.00 36.25 348 LEU A O 1
ATOM 2856 N N . SER A 1 349 ? -20.576 -1.596 16.261 1.00 35.91 349 SER A N 1
ATOM 2857 C CA . SER A 1 349 ? -20.880 -1.609 14.835 1.00 35.91 349 SER A CA 1
ATOM 2858 C C . SER A 1 349 ? -19.926 -0.683 14.055 1.00 35.91 349 SER A C 1
ATOM 2860 O O . SER A 1 349 ? -19.951 0.528 14.261 1.00 35.91 349 SER A O 1
ATOM 2862 N N . GLY A 1 350 ? -19.095 -1.267 13.182 1.00 28.11 350 GLY A N 1
ATOM 2863 C CA . GLY A 1 350 ? -18.137 -0.562 12.314 1.00 28.11 350 GLY A CA 1
ATOM 2864 C C . GLY A 1 350 ? -16.663 -0.855 12.640 1.00 28.11 350 GLY A C 1
ATOM 2865 O O . GLY A 1 350 ? -16.054 -0.185 13.459 1.00 28.11 350 GLY A O 1
ATOM 2866 N N . ASN A 1 351 ? -16.092 -1.864 11.977 1.00 30.67 351 ASN A N 1
ATOM 2867 C CA . ASN A 1 351 ? -14.688 -2.325 12.057 1.00 30.67 351 ASN A CA 1
ATOM 2868 C C . ASN A 1 351 ? -13.693 -1.306 11.422 1.00 30.67 351 ASN A C 1
ATOM 2870 O O . ASN A 1 351 ? -14.147 -0.536 10.574 1.00 30.67 351 ASN A O 1
ATOM 2874 N N . PRO A 1 352 ? -12.349 -1.393 11.590 1.00 35.50 352 PRO A N 1
ATOM 2875 C CA . PRO A 1 352 ? -11.498 -1.673 12.760 1.00 35.50 352 PRO A CA 1
ATOM 2876 C C . PRO A 1 352 ? -10.514 -0.504 13.072 1.00 35.50 352 PRO A C 1
ATOM 2878 O O . PRO A 1 352 ? -10.437 0.477 12.338 1.00 35.50 352 PRO A O 1
ATOM 2881 N N . SER A 1 353 ? -9.720 -0.656 14.136 1.00 30.58 353 SER A N 1
ATOM 2882 C CA . SER A 1 353 ? -8.511 0.124 14.483 1.00 30.58 353 SER A CA 1
ATOM 2883 C C . SER A 1 353 ? -8.734 1.457 15.211 1.00 30.58 353 SER A C 1
ATOM 2885 O O . SER A 1 353 ? -9.003 2.489 14.606 1.00 30.58 353 SER A O 1
ATOM 2887 N N . ASN A 1 354 ? -8.596 1.415 16.540 1.00 28.05 354 ASN A N 1
ATOM 2888 C CA . ASN A 1 354 ? -7.979 2.485 17.328 1.00 28.05 354 ASN A CA 1
ATOM 2889 C C . ASN A 1 354 ? -7.568 1.939 18.705 1.00 28.05 354 ASN A C 1
ATOM 2891 O O . ASN A 1 354 ? -8.374 1.842 19.627 1.00 28.05 354 ASN A O 1
ATOM 2895 N N . THR A 1 355 ? -6.287 1.611 18.851 1.00 31.72 355 THR A N 1
ATOM 2896 C CA . THR A 1 355 ? -5.559 1.840 20.101 1.00 31.72 355 THR A CA 1
ATOM 2897 C C . THR A 1 355 ? -5.118 3.300 20.090 1.00 31.72 355 THR A C 1
ATOM 2899 O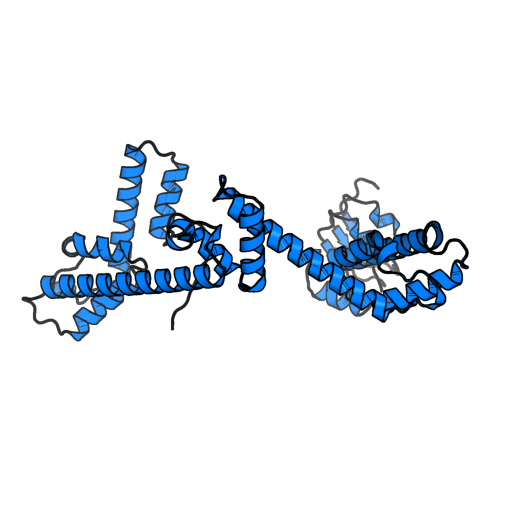 O . THR A 1 355 ? -4.056 3.617 19.567 1.00 31.72 355 THR A O 1
ATOM 2902 N N . MET A 1 356 ? -5.944 4.198 20.632 1.00 25.98 356 MET A N 1
ATOM 2903 C CA . MET A 1 356 ? -5.462 5.498 21.103 1.00 25.98 356 MET A CA 1
ATOM 2904 C C . MET A 1 356 ? -5.185 5.369 22.598 1.00 25.98 356 MET A C 1
ATOM 2906 O O . MET A 1 356 ? -6.100 5.357 23.421 1.00 25.98 356 MET A O 1
ATOM 2910 N N . THR A 1 357 ? -3.908 5.226 22.932 1.00 25.34 357 THR A N 1
ATOM 2911 C CA . THR A 1 357 ? -3.360 5.566 24.244 1.00 25.34 357 THR A CA 1
ATOM 2912 C C . THR A 1 357 ? -3.509 7.070 24.448 1.00 25.34 357 THR A C 1
ATOM 2914 O O . THR A 1 357 ? -2.925 7.848 23.697 1.00 25.34 357 THR A O 1
ATOM 2917 N N . PHE A 1 358 ? -4.292 7.473 25.447 1.00 28.00 358 PHE A N 1
ATOM 2918 C CA . PHE A 1 358 ? -4.265 8.829 25.985 1.00 28.00 358 PHE A CA 1
ATOM 2919 C C . PHE A 1 358 ? -3.358 8.814 27.219 1.00 28.00 358 PHE A C 1
ATOM 2921 O O . PHE A 1 358 ? -3.623 8.052 28.151 1.00 28.00 358 PHE A O 1
ATOM 2928 N N . TYR A 1 359 ? -2.282 9.603 27.166 1.00 32.34 359 TYR A N 1
ATOM 2929 C CA . TYR A 1 359 ? -1.643 10.161 28.357 1.00 32.34 359 TYR A CA 1
ATOM 2930 C C . TYR A 1 359 ? -2.476 11.334 28.868 1.00 32.34 359 TYR A C 1
ATOM 2932 O O . TYR A 1 359 ? -3.103 12.011 28.014 1.00 32.34 359 TYR A O 1
#